Protein AF-M5FBR3-F1 (afdb_monomer)

Secondary structure (DSSP, 8-state):
----------------------SSSSS--------------S-----TT-HHHHHHHHHHHHHHHHHHHHHHH---TT--EEEEEETTSTT-B--HHHHHHSSSEEEEEESSS-EEEEE-SSEEEEEEEETTEEEEEEEEGGGEEEEEETTTTEEEE-----TT--S-------PPPPP----------------------------------TTS----

Structure (mmCIF, N/CA/C/O backbone):
data_AF-M5FBR3-F1
#
_entry.id   AF-M5FBR3-F1
#
loop_
_atom_site.group_PDB
_atom_site.id
_atom_site.type_symbol
_atom_site.label_atom_id
_atom_site.label_alt_id
_atom_site.label_comp_id
_atom_site.label_asym_id
_atom_site.label_entity_id
_atom_site.label_seq_id
_atom_site.pdbx_PDB_ins_code
_atom_site.Cartn_x
_atom_site.Cartn_y
_atom_site.Cartn_z
_atom_site.occupancy
_atom_site.B_iso_or_equiv
_atom_site.auth_seq_id
_atom_site.auth_comp_id
_atom_site.auth_asym_id
_atom_site.auth_atom_id
_atom_site.pdbx_PDB_model_num
ATOM 1 N N . MET A 1 1 ? 0.869 7.406 35.914 1.00 36.66 1 MET A N 1
ATOM 2 C CA . MET A 1 1 ? 0.010 8.383 35.213 1.00 36.66 1 MET A CA 1
ATOM 3 C C . MET A 1 1 ? 0.359 8.282 33.736 1.00 36.66 1 MET A C 1
ATOM 5 O O . MET A 1 1 ? 1.500 8.555 33.398 1.00 36.66 1 MET A O 1
ATOM 9 N N . ARG A 1 2 ? -0.531 7.714 32.910 1.00 37.62 2 ARG A N 1
ATOM 10 C CA . ARG A 1 2 ? -0.308 7.527 31.466 1.00 37.62 2 ARG A CA 1
ATOM 11 C C . ARG A 1 2 ? -0.718 8.815 30.754 1.00 37.62 2 ARG A C 1
ATOM 13 O O . ARG A 1 2 ? -1.849 9.252 30.942 1.00 37.62 2 ARG A O 1
ATOM 20 N N . GLN A 1 3 ? 0.196 9.406 29.992 1.00 37.44 3 GLN A N 1
ATOM 21 C CA . GLN A 1 3 ? -0.114 10.484 29.059 1.00 37.44 3 GLN A CA 1
ATOM 22 C C . GLN A 1 3 ? -0.544 9.817 27.750 1.00 37.44 3 GLN A C 1
ATOM 24 O O . GLN A 1 3 ? 0.249 9.138 27.100 1.00 37.44 3 GLN A O 1
ATOM 29 N N . SER A 1 4 ? -1.832 9.919 27.452 1.00 43.41 4 SER A N 1
ATOM 30 C CA . SER A 1 4 ? -2.454 9.423 26.232 1.00 43.41 4 SER A CA 1
ATOM 31 C C . SER A 1 4 ? -2.425 10.556 25.212 1.00 43.41 4 SER A C 1
ATOM 33 O O . SER A 1 4 ? -3.271 11.444 25.287 1.00 43.41 4 SER A O 1
ATOM 35 N N . ASP A 1 5 ? -1.465 10.544 24.290 1.00 42.34 5 ASP A N 1
ATOM 36 C CA . ASP A 1 5 ? -1.486 11.466 23.155 1.00 42.34 5 ASP A CA 1
ATOM 37 C C . ASP A 1 5 ? -2.197 10.801 21.973 1.00 42.34 5 ASP A C 1
ATOM 39 O O . ASP A 1 5 ? -1.793 9.760 21.455 1.00 42.34 5 ASP A O 1
ATOM 43 N N . GLN A 1 6 ? -3.325 11.414 21.615 1.00 43.22 6 GLN A N 1
ATOM 44 C CA . GLN A 1 6 ? -4.161 11.123 20.459 1.00 43.22 6 GLN A CA 1
ATOM 45 C C . GLN A 1 6 ? -3.354 11.245 19.164 1.00 43.22 6 GLN A C 1
ATOM 47 O O . GLN A 1 6 ? -2.748 12.287 18.924 1.00 43.22 6 GLN A O 1
ATOM 52 N N . ILE A 1 7 ? -3.449 10.261 18.266 1.00 37.88 7 ILE A N 1
ATOM 53 C CA . ILE A 1 7 ? -3.139 10.482 16.848 1.00 37.88 7 ILE A CA 1
ATOM 54 C C . ILE A 1 7 ? -4.270 9.888 16.008 1.00 37.88 7 ILE A C 1
ATOM 56 O O . ILE A 1 7 ? -4.406 8.681 15.835 1.00 37.88 7 ILE A O 1
ATOM 60 N N . SER A 1 8 ? -5.113 10.805 15.539 1.00 38.72 8 SER A N 1
ATOM 61 C CA . SER A 1 8 ? -6.222 10.601 14.615 1.00 38.72 8 SER A CA 1
ATOM 62 C C . SER A 1 8 ? -5.686 10.318 13.209 1.00 38.72 8 SER A C 1
ATOM 64 O O . SER A 1 8 ? -4.794 11.024 12.740 1.00 38.72 8 SER A O 1
ATOM 66 N N . GLY A 1 9 ? -6.232 9.311 12.524 1.00 37.56 9 GLY A N 1
ATOM 67 C CA . GLY A 1 9 ? -5.953 9.057 11.111 1.00 37.56 9 GLY A CA 1
ATOM 68 C C . GLY A 1 9 ? -6.449 10.223 10.253 1.00 37.56 9 GLY A C 1
ATOM 69 O O . GLY A 1 9 ? -7.650 10.475 10.170 1.00 37.56 9 GLY A O 1
ATOM 70 N N . ILE A 1 10 ? -5.519 10.952 9.640 1.00 43.25 10 ILE A N 1
ATOM 71 C CA . ILE A 1 10 ? -5.812 12.093 8.771 1.00 43.25 10 ILE A CA 1
ATOM 72 C C . ILE A 1 10 ? -5.981 11.587 7.333 1.00 43.25 10 ILE A C 1
ATOM 74 O O . ILE A 1 10 ? -5.066 11.002 6.759 1.00 43.25 10 ILE A O 1
ATOM 78 N N . VAL A 1 11 ? -7.143 11.857 6.734 1.00 42.81 11 VAL A N 1
ATOM 79 C CA . VAL A 1 11 ? -7.358 11.794 5.281 1.00 42.81 11 VAL A CA 1
ATOM 80 C C . VAL A 1 11 ? -6.816 13.099 4.693 1.00 42.81 11 VAL A C 1
ATOM 82 O O . VAL A 1 11 ? -7.403 14.158 4.908 1.00 42.81 11 VAL A O 1
ATOM 85 N N . VAL A 1 12 ? -5.673 13.053 4.003 1.00 40.50 12 VAL A N 1
ATOM 86 C CA . VAL A 1 12 ? -5.056 14.243 3.388 1.00 40.50 12 VAL A CA 1
A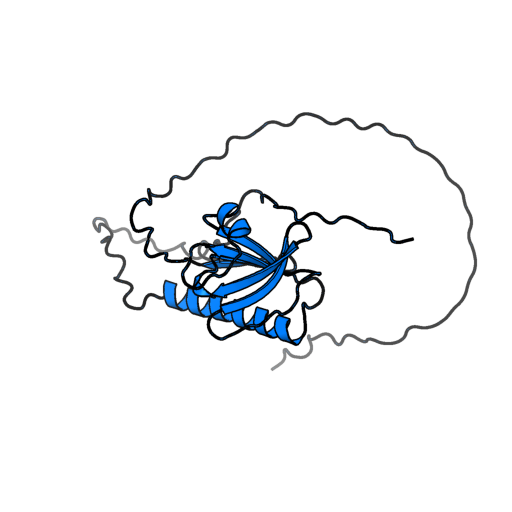TOM 87 C C . VAL A 1 12 ? -5.467 14.341 1.919 1.00 40.50 12 VAL A C 1
ATOM 89 O O . VAL A 1 12 ? -4.995 13.581 1.076 1.00 40.50 12 VAL A O 1
ATOM 92 N N . SER A 1 13 ? -6.325 15.316 1.610 1.00 38.72 13 SER A N 1
ATOM 93 C CA . SER A 1 13 ? -6.597 15.768 0.241 1.00 38.72 13 SER A CA 1
ATOM 94 C C . SER A 1 13 ? -5.353 16.473 -0.312 1.00 38.72 13 SER A C 1
ATOM 96 O O . SER A 1 13 ? -4.971 17.528 0.194 1.00 38.72 13 SER A O 1
ATOM 98 N N . HIS A 1 14 ? -4.706 15.894 -1.325 1.00 43.56 14 HIS A N 1
ATOM 99 C CA . HIS A 1 14 ? -3.499 16.457 -1.939 1.00 43.56 14 HIS A CA 1
ATOM 100 C C . HIS A 1 14 ? -3.817 17.538 -2.996 1.00 43.56 14 HIS A C 1
ATOM 102 O O . HIS A 1 14 ? -4.796 17.406 -3.734 1.00 43.56 14 HIS A O 1
ATOM 108 N N . PRO A 1 15 ? -2.993 18.602 -3.094 1.00 46.88 15 PRO A N 1
ATOM 109 C CA . PRO A 1 15 ? -3.095 19.644 -4.115 1.00 46.88 15 PRO A CA 1
ATOM 110 C C . PRO A 1 15 ? -2.444 19.262 -5.462 1.00 46.88 15 PRO A C 1
ATOM 112 O O . PRO A 1 15 ? -1.667 18.321 -5.574 1.00 46.88 15 PRO A O 1
ATOM 115 N N . HIS A 1 16 ? -2.808 20.046 -6.478 1.00 40.47 16 HIS A N 1
ATOM 116 C CA . HIS A 1 16 ? -2.601 19.902 -7.923 1.00 40.47 16 HIS A CA 1
ATOM 117 C C . HIS A 1 16 ? -1.259 19.345 -8.448 1.00 40.47 16 HIS A C 1
ATOM 119 O O . HIS A 1 16 ? -0.166 19.754 -8.060 1.00 40.47 16 HIS A O 1
ATOM 125 N N . ARG A 1 17 ? -1.425 18.487 -9.465 1.00 49.81 17 ARG A N 1
ATOM 126 C CA . ARG A 1 17 ? -0.444 17.749 -10.273 1.00 49.81 17 ARG A CA 1
ATOM 127 C C . ARG A 1 17 ? 0.494 18.644 -11.100 1.00 49.81 17 ARG A C 1
ATOM 129 O O . ARG A 1 17 ? 0.065 19.626 -11.701 1.00 49.81 17 ARG A O 1
ATOM 136 N N . ARG A 1 18 ? 1.740 18.188 -11.281 1.00 45.19 18 ARG A N 1
ATOM 137 C CA . ARG A 1 18 ? 2.513 18.387 -12.522 1.00 45.19 18 ARG A CA 1
ATOM 138 C C . ARG A 1 18 ? 2.919 17.009 -13.060 1.00 45.19 18 ARG A C 1
ATOM 140 O O . ARG A 1 18 ? 3.570 16.276 -12.321 1.00 45.19 18 ARG A O 1
ATOM 147 N N . PRO A 1 19 ? 2.554 16.631 -14.296 1.00 44.03 19 PRO A N 1
ATOM 148 C CA . PRO A 1 19 ? 2.960 15.346 -14.854 1.00 44.03 19 PRO A CA 1
ATOM 149 C C . PRO A 1 19 ? 4.454 15.343 -15.217 1.00 44.03 19 PRO A C 1
ATOM 151 O O . PRO A 1 19 ? 4.944 16.232 -15.915 1.00 44.03 19 PRO A O 1
ATOM 154 N N . LEU A 1 20 ? 5.170 14.314 -14.759 1.00 46.41 20 LEU A N 1
ATOM 155 C CA . LEU A 1 20 ? 6.570 14.019 -15.082 1.00 46.41 20 LEU A CA 1
ATOM 156 C C . LEU A 1 20 ? 6.694 13.251 -16.409 1.00 46.41 20 LEU A C 1
ATOM 158 O O . LEU A 1 20 ? 7.204 12.138 -16.451 1.00 46.41 20 LEU A O 1
ATOM 162 N N . TYR A 1 21 ? 6.267 13.857 -17.514 1.00 46.34 21 TYR A N 1
ATOM 163 C CA . TYR A 1 21 ? 6.584 13.349 -18.854 1.00 46.34 21 TYR A CA 1
ATOM 164 C C . TYR A 1 21 ? 7.045 14.495 -19.749 1.00 46.34 21 TYR A C 1
ATOM 166 O O . TYR A 1 21 ? 6.314 14.988 -20.601 1.00 46.34 21 TYR A O 1
ATOM 174 N N . GLN A 1 22 ? 8.286 14.942 -19.546 1.00 40.44 22 GLN A N 1
ATOM 175 C CA . GLN A 1 22 ? 8.922 15.930 -20.423 1.00 40.44 22 GLN A CA 1
ATOM 176 C C . GLN A 1 22 ? 10.365 15.552 -20.780 1.00 40.44 22 GLN A C 1
ATOM 178 O O . GLN A 1 22 ? 11.248 16.399 -20.834 1.00 40.44 22 GLN A O 1
ATOM 183 N N . VAL A 1 23 ? 10.607 14.263 -21.044 1.00 43.91 23 VAL A N 1
ATOM 184 C CA . VAL A 1 23 ? 11.915 13.782 -21.535 1.00 43.91 23 VAL A CA 1
ATOM 185 C C . VAL A 1 23 ? 11.910 13.517 -23.053 1.00 43.91 23 VAL A C 1
ATOM 187 O O . VAL A 1 23 ? 12.967 13.398 -23.656 1.00 43.91 23 VAL A O 1
ATOM 190 N N . TYR A 1 24 ? 10.751 13.543 -23.723 1.00 41.72 24 TYR A N 1
ATOM 191 C CA . TYR A 1 24 ? 10.653 13.285 -25.174 1.00 41.72 24 TYR A CA 1
ATOM 192 C C . TYR A 1 24 ? 10.502 14.533 -26.063 1.00 41.72 24 TYR A C 1
ATOM 194 O O . TYR A 1 24 ? 10.310 14.406 -27.269 1.00 41.72 24 TYR A O 1
ATOM 202 N N . ALA A 1 25 ? 10.603 15.747 -25.513 1.00 40.59 25 ALA A N 1
ATOM 203 C CA . ALA A 1 25 ? 10.300 16.975 -26.260 1.00 40.59 25 ALA A CA 1
ATOM 204 C C . ALA A 1 25 ? 11.506 17.652 -26.951 1.00 40.59 25 ALA A C 1
ATOM 206 O O . ALA A 1 25 ? 11.313 18.643 -27.646 1.00 40.59 25 ALA A O 1
ATOM 207 N N . ALA A 1 26 ? 12.738 17.153 -26.796 1.00 40.69 26 ALA A N 1
ATOM 208 C CA . ALA A 1 26 ? 13.943 17.888 -27.216 1.00 40.69 26 ALA A CA 1
ATOM 209 C C . ALA A 1 26 ? 14.679 17.334 -28.457 1.00 40.69 26 ALA A C 1
ATOM 211 O O . ALA A 1 26 ? 15.782 17.783 -28.747 1.00 40.69 26 ALA A O 1
ATOM 212 N N . LEU A 1 27 ? 14.104 16.378 -29.198 1.00 40.78 27 LEU A N 1
ATOM 213 C CA . LEU A 1 27 ? 14.782 15.721 -30.336 1.00 40.78 27 LEU A CA 1
ATOM 214 C C . LEU A 1 27 ? 14.036 15.816 -31.681 1.00 40.78 27 LEU A C 1
ATOM 216 O O . LEU A 1 27 ? 14.347 15.076 -32.609 1.00 40.78 27 LEU A O 1
ATOM 220 N N . LYS A 1 28 ? 13.070 16.733 -31.823 1.00 50.38 28 LYS A N 1
ATOM 221 C CA . LYS A 1 28 ? 12.340 16.959 -33.087 1.00 50.38 28 LYS A CA 1
ATOM 222 C C . LYS A 1 28 ? 12.516 18.378 -33.628 1.00 50.38 28 LYS A C 1
ATOM 224 O O . LYS A 1 28 ? 11.562 19.139 -33.684 1.00 50.38 28 LYS A O 1
ATOM 229 N N . LEU A 1 29 ? 13.729 18.703 -34.044 1.00 45.03 29 LEU A N 1
ATOM 230 C CA . LEU A 1 29 ? 14.052 19.738 -35.031 1.00 45.03 29 LEU A CA 1
ATOM 231 C C . LEU A 1 29 ? 15.310 19.161 -35.703 1.00 45.03 29 LEU A C 1
ATOM 233 O O . LEU A 1 29 ? 16.329 19.040 -35.040 1.00 45.03 29 LEU A O 1
ATOM 237 N N . ASP A 1 30 ? 15.249 18.451 -36.832 1.00 43.62 30 ASP A N 1
ATOM 238 C CA . ASP A 1 30 ? 15.085 19.011 -38.174 1.00 43.62 30 ASP A CA 1
ATOM 239 C C . ASP A 1 30 ? 14.690 17.894 -39.165 1.00 43.62 30 ASP A C 1
ATOM 241 O O . ASP A 1 30 ? 15.543 17.204 -39.721 1.00 43.62 30 ASP A O 1
ATOM 245 N N . TYR A 1 31 ? 13.397 17.677 -39.404 1.00 37.34 31 TYR A N 1
ATOM 246 C CA . TYR A 1 31 ? 12.954 16.826 -40.517 1.00 37.34 31 TYR A CA 1
ATOM 247 C C . TYR A 1 31 ? 11.837 17.546 -41.267 1.00 37.34 31 TYR A C 1
ATOM 249 O O . TYR A 1 31 ? 10.654 17.385 -40.977 1.00 37.34 31 TYR A O 1
ATOM 257 N N . SER A 1 32 ? 12.228 18.414 -42.203 1.00 52.91 32 SER A N 1
ATOM 258 C CA . SER A 1 32 ? 11.302 18.996 -43.169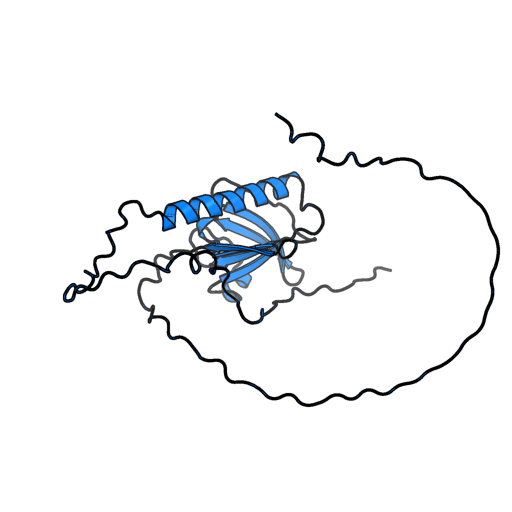 1.00 52.91 32 SER A CA 1
ATOM 259 C C . SER A 1 32 ? 11.047 17.974 -44.275 1.00 52.91 32 SER A C 1
ATOM 261 O O . SER A 1 32 ? 11.868 17.814 -45.179 1.00 52.91 32 SER A O 1
ATOM 263 N N . TYR A 1 33 ? 9.911 17.292 -44.207 1.00 43.56 33 TYR A N 1
ATOM 264 C CA . TYR A 1 33 ? 9.332 16.625 -45.365 1.00 43.56 33 TYR A CA 1
ATOM 265 C C . TYR A 1 33 ? 8.114 17.442 -45.784 1.00 43.56 33 TYR A C 1
ATOM 267 O O . TYR A 1 33 ? 7.074 17.419 -45.133 1.00 43.56 33 TYR A O 1
ATOM 275 N N . ALA A 1 34 ? 8.304 18.257 -46.817 1.00 48.84 34 ALA A N 1
ATOM 276 C CA . ALA A 1 34 ? 7.204 18.814 -47.574 1.00 48.84 34 ALA A CA 1
ATOM 277 C C . ALA A 1 34 ? 6.768 17.726 -48.557 1.00 48.84 34 ALA A C 1
ATOM 279 O O . ALA A 1 34 ? 7.437 17.527 -49.566 1.00 48.84 34 ALA A O 1
ATOM 280 N N . ASP A 1 35 ? 5.695 17.012 -48.236 1.00 45.94 35 ASP A N 1
ATOM 281 C CA . ASP A 1 35 ? 4.811 16.469 -49.259 1.00 45.94 35 ASP A CA 1
ATOM 282 C C . ASP A 1 35 ? 3.388 16.361 -48.709 1.00 45.94 35 ASP A C 1
ATOM 284 O O . ASP A 1 35 ? 3.157 16.021 -47.548 1.00 45.94 35 ASP A O 1
ATOM 288 N N . ASP A 1 36 ? 2.474 16.773 -49.567 1.00 57.81 36 ASP A N 1
ATOM 289 C CA . ASP A 1 36 ? 1.043 16.932 -49.392 1.00 57.81 36 ASP A CA 1
ATOM 290 C C . ASP A 1 36 ? 0.356 15.556 -49.517 1.00 57.81 36 ASP A C 1
ATOM 292 O O . ASP A 1 36 ? 0.839 14.666 -50.210 1.00 57.81 36 ASP A O 1
ATOM 296 N N . SER A 1 37 ? -0.802 15.386 -48.875 1.00 51.53 37 SER A N 1
ATOM 297 C CA . SER A 1 37 ? -1.692 14.218 -49.020 1.00 51.53 37 SER A CA 1
ATOM 298 C C . SER A 1 37 ? -1.202 12.868 -48.460 1.00 51.53 37 SER A C 1
ATOM 300 O O . SER A 1 37 ? -1.078 11.871 -49.169 1.00 51.53 37 SER A O 1
ATOM 302 N N . THR A 1 38 ? -1.049 12.764 -47.141 1.00 53.94 38 THR A N 1
ATOM 303 C CA . THR A 1 38 ? -1.282 11.485 -46.444 1.00 53.94 38 THR A CA 1
ATOM 304 C C . THR A 1 38 ? -2.017 11.774 -45.146 1.00 53.94 38 THR A C 1
ATOM 306 O O . THR A 1 38 ? -1.437 12.286 -44.189 1.00 53.94 38 THR A O 1
ATOM 309 N N . GLU A 1 39 ? -3.322 11.498 -45.116 1.00 60.34 39 GLU A N 1
ATOM 310 C CA . GLU A 1 39 ? -4.026 11.383 -43.841 1.00 60.34 39 GLU A CA 1
ATOM 311 C C . GLU A 1 39 ? -3.295 10.307 -43.023 1.00 60.34 39 GLU A C 1
ATOM 313 O O . GLU A 1 39 ? -3.058 9.216 -43.554 1.00 60.34 39 GLU A O 1
ATOM 318 N N . PRO A 1 40 ? -2.859 10.589 -41.782 1.00 55.59 40 PRO A N 1
ATOM 319 C CA . PRO A 1 40 ? -2.243 9.563 -40.962 1.00 55.59 40 PRO A CA 1
ATOM 320 C C . PRO A 1 40 ? -3.312 8.509 -40.692 1.00 55.59 40 PRO A C 1
ATOM 322 O O . PRO A 1 40 ? -4.280 8.786 -39.982 1.00 55.59 40 PRO A O 1
ATOM 325 N N . ASP A 1 41 ? -3.145 7.335 -41.300 1.00 51.62 41 ASP A N 1
ATOM 326 C CA . ASP A 1 41 ? -3.957 6.153 -41.042 1.00 51.62 41 ASP A CA 1
ATOM 327 C C . ASP A 1 41 ? -4.018 5.948 -39.522 1.00 51.62 41 ASP A C 1
ATOM 329 O O . ASP A 1 41 ? -3.013 5.667 -38.867 1.00 51.62 41 ASP A O 1
ATOM 333 N N . GLN A 1 42 ? -5.200 6.193 -38.953 1.00 51.66 42 GLN A N 1
ATOM 334 C CA . GLN A 1 42 ? -5.477 6.139 -37.516 1.00 51.66 42 GLN A CA 1
ATOM 335 C C . GLN A 1 42 ? -5.514 4.700 -36.984 1.00 51.66 42 GLN A C 1
ATOM 337 O O . GLN A 1 42 ? -5.922 4.476 -35.848 1.00 51.66 42 GLN A O 1
ATOM 342 N N . ASN A 1 43 ? -5.044 3.718 -37.753 1.00 54.53 43 ASN A N 1
ATOM 343 C CA . ASN A 1 43 ? -4.638 2.427 -37.220 1.00 54.53 43 ASN A CA 1
ATOM 344 C C . ASN A 1 43 ? -3.228 2.528 -36.629 1.00 54.53 43 ASN A C 1
ATOM 346 O O . ASN A 1 43 ? -2.243 2.020 -37.168 1.00 54.53 43 ASN A O 1
ATOM 350 N N . MET A 1 44 ? -3.155 3.181 -35.465 1.00 58.19 44 MET A N 1
ATOM 351 C CA . MET A 1 44 ? -2.139 2.882 -34.458 1.00 58.19 44 MET A CA 1
ATOM 352 C C . MET A 1 44 ? -2.055 1.360 -34.347 1.00 58.19 44 MET A C 1
ATOM 354 O O . MET A 1 44 ? -3.037 0.732 -33.963 1.00 58.19 44 MET A O 1
ATOM 358 N N . ALA A 1 45 ? -0.921 0.801 -34.777 1.00 56.62 45 ALA A N 1
ATOM 359 C CA . ALA A 1 45 ? -0.660 -0.629 -34.859 1.00 56.62 45 ALA A CA 1
ATOM 360 C C . ALA A 1 45 ? -1.326 -1.381 -33.703 1.00 56.62 45 ALA A C 1
ATOM 362 O O . ALA A 1 45 ? -1.065 -1.040 -32.548 1.00 56.62 45 ALA A O 1
ATOM 363 N N . ASP A 1 46 ? -2.167 -2.372 -34.020 1.00 59.47 46 ASP A N 1
ATOM 364 C CA . ASP A 1 46 ? -2.694 -3.319 -33.039 1.00 59.47 46 ASP A CA 1
ATOM 365 C C . ASP A 1 46 ? -1.526 -3.757 -32.149 1.00 59.47 46 ASP A C 1
ATOM 367 O O . ASP A 1 46 ? -0.606 -4.447 -32.602 1.00 59.47 46 ASP A O 1
ATOM 371 N N . ASP A 1 47 ? -1.502 -3.284 -30.899 1.00 61.41 47 ASP A N 1
ATOM 372 C CA . ASP A 1 47 ? -0.419 -3.586 -29.968 1.00 61.41 47 ASP A CA 1
ATOM 373 C C . ASP A 1 47 ? -0.601 -5.029 -29.489 1.00 61.41 47 ASP A C 1
ATOM 375 O O . ASP A 1 47 ? -1.108 -5.314 -28.401 1.00 61.41 47 ASP A O 1
ATOM 379 N N . HIS A 1 48 ? -0.236 -5.966 -30.365 1.00 73.56 48 HIS A N 1
ATOM 380 C CA . HIS A 1 48 ? -0.427 -7.401 -30.192 1.00 73.56 48 HIS A CA 1
ATOM 381 C C . HIS A 1 48 ? 0.316 -7.953 -28.965 1.00 73.56 48 HIS A C 1
ATOM 383 O O . HIS A 1 48 ? 0.001 -9.050 -28.510 1.00 73.56 48 HIS A O 1
ATOM 389 N N . ILE A 1 49 ? 1.298 -7.215 -28.430 1.00 84.50 49 ILE A N 1
ATOM 390 C CA . ILE A 1 49 ? 2.140 -7.639 -27.301 1.00 84.50 49 ILE A CA 1
ATOM 391 C C . ILE A 1 49 ? 1.670 -7.027 -25.966 1.00 84.50 49 ILE A C 1
ATOM 393 O O . ILE A 1 49 ? 2.107 -7.492 -24.915 1.00 84.50 49 ILE A O 1
ATOM 397 N N . ARG A 1 50 ? 0.732 -6.062 -25.966 1.00 87.75 50 ARG A N 1
ATOM 398 C CA . ARG A 1 50 ? 0.172 -5.437 -24.747 1.00 87.75 50 ARG A CA 1
ATOM 399 C C . ARG A 1 50 ? 1.251 -5.053 -23.732 1.00 87.75 50 ARG A C 1
ATOM 401 O O . ARG A 1 50 ? 1.247 -5.487 -22.574 1.00 87.75 50 ARG A O 1
ATOM 408 N N . TYR A 1 51 ? 2.209 -4.244 -24.187 1.00 88.81 51 TYR A N 1
ATOM 409 C CA . TYR A 1 51 ? 3.323 -3.791 -23.349 1.00 88.81 51 TYR A CA 1
ATOM 410 C C . TYR A 1 51 ? 2.853 -3.037 -22.101 1.00 88.81 51 TYR A C 1
ATOM 412 O O . TYR A 1 51 ? 3.523 -3.091 -21.070 1.00 88.81 51 TYR A O 1
ATOM 420 N N . ASP A 1 52 ? 1.695 -2.380 -22.181 1.00 85.31 52 ASP A N 1
ATOM 421 C CA . ASP A 1 52 ? 1.007 -1.740 -21.062 1.00 85.31 52 ASP A CA 1
ATOM 422 C C . ASP A 1 52 ? 0.777 -2.713 -19.896 1.00 85.31 52 ASP A C 1
ATOM 424 O O . ASP A 1 52 ? 1.178 -2.438 -18.762 1.00 85.31 52 ASP A O 1
ATOM 428 N N . ILE A 1 53 ? 0.216 -3.889 -20.185 1.00 87.88 53 ILE A N 1
ATOM 429 C CA . ILE A 1 53 ? -0.069 -4.920 -19.182 1.00 87.88 53 ILE A CA 1
ATOM 430 C C . ILE A 1 53 ? 1.239 -5.469 -18.604 1.00 87.88 53 ILE A C 1
ATOM 432 O O . ILE A 1 53 ? 1.387 -5.554 -17.384 1.00 87.88 53 ILE A O 1
ATOM 436 N N . LEU A 1 54 ? 2.215 -5.785 -19.461 1.00 90.38 54 LEU A N 1
ATOM 437 C CA . LEU A 1 54 ? 3.505 -6.337 -19.029 1.00 90.38 54 LEU A CA 1
ATOM 438 C C . LEU A 1 54 ? 4.273 -5.368 -18.118 1.00 90.38 54 LEU A C 1
ATOM 440 O O . LEU A 1 54 ? 4.846 -5.778 -17.104 1.00 90.38 54 LEU A O 1
ATOM 444 N N . ALA A 1 55 ? 4.273 -4.076 -18.450 1.00 91.12 55 ALA A N 1
ATOM 445 C CA . ALA A 1 55 ? 4.903 -3.047 -17.632 1.00 91.12 55 ALA A CA 1
ATOM 446 C C . ALA A 1 55 ? 4.195 -2.894 -16.277 1.00 91.12 55 ALA A C 1
ATOM 448 O O . ALA A 1 55 ? 4.862 -2.841 -15.241 1.00 91.12 55 ALA A O 1
ATOM 449 N N . GLN A 1 56 ? 2.857 -2.882 -16.260 1.00 89.81 56 GLN A N 1
ATOM 450 C CA . GLN A 1 56 ? 2.083 -2.825 -15.019 1.00 89.81 56 GLN A CA 1
ATOM 451 C C . GLN A 1 56 ? 2.357 -4.036 -14.118 1.00 89.81 56 GLN A C 1
ATOM 453 O O . GLN A 1 56 ? 2.582 -3.866 -12.91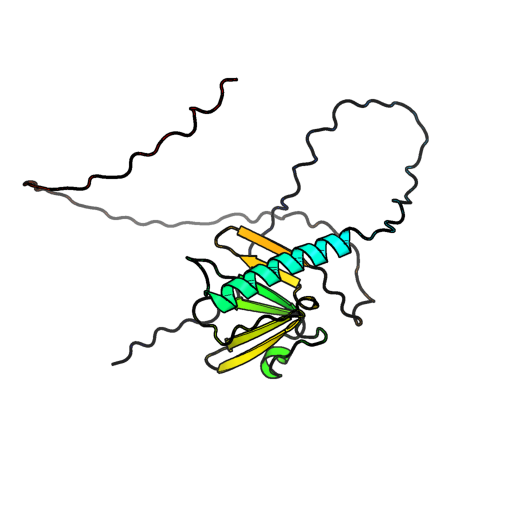8 1.00 89.81 56 GLN A O 1
ATOM 458 N N . GLU A 1 57 ? 2.404 -5.249 -14.670 1.00 91.19 57 GLU A N 1
ATOM 459 C CA . GLU A 1 57 ? 2.738 -6.460 -13.913 1.00 91.19 57 GLU A CA 1
ATOM 460 C C . GLU A 1 57 ? 4.155 -6.405 -13.329 1.00 91.19 57 GLU A C 1
ATOM 462 O O . GLU A 1 57 ? 4.355 -6.708 -12.146 1.00 91.19 57 GLU A O 1
ATOM 467 N N . ALA A 1 58 ? 5.134 -5.947 -14.114 1.00 94.12 58 ALA A N 1
ATOM 468 C CA . ALA A 1 58 ? 6.504 -5.768 -13.644 1.00 94.12 58 ALA A CA 1
ATOM 469 C C . ALA A 1 58 ? 6.583 -4.761 -12.480 1.00 94.12 58 ALA A C 1
ATOM 471 O O . ALA A 1 58 ? 7.239 -5.033 -11.468 1.00 94.12 58 ALA A O 1
ATOM 472 N N . LEU A 1 59 ? 5.868 -3.635 -12.576 1.00 94.25 59 LEU A N 1
ATOM 473 C CA . LEU A 1 59 ? 5.794 -2.620 -11.520 1.00 94.25 59 LEU A CA 1
ATOM 474 C C . LEU A 1 59 ? 5.062 -3.130 -10.267 1.00 94.25 59 LEU A C 1
ATOM 476 O O . LEU A 1 59 ? 5.523 -2.883 -9.149 1.00 94.25 59 LEU A O 1
ATOM 480 N N . ARG A 1 60 ? 3.990 -3.923 -10.410 1.00 95.25 60 ARG A N 1
ATOM 481 C CA . ARG A 1 60 ? 3.362 -4.618 -9.266 1.00 95.25 60 ARG A CA 1
ATOM 482 C C . ARG A 1 60 ? 4.362 -5.560 -8.584 1.00 95.25 60 ARG A C 1
ATOM 484 O O . ARG A 1 60 ? 4.366 -5.679 -7.357 1.00 95.25 60 ARG A O 1
ATOM 491 N N . GLY A 1 61 ? 5.254 -6.182 -9.356 1.00 96.38 61 GLY A N 1
ATOM 492 C CA . GLY A 1 61 ? 6.371 -6.978 -8.847 1.00 96.38 61 GLY A CA 1
ATOM 493 C C . GLY A 1 61 ? 7.365 -6.180 -7.995 1.00 96.38 61 GLY A C 1
ATOM 494 O O . GLY A 1 61 ? 7.874 -6.707 -7.003 1.00 96.38 61 GLY A O 1
ATOM 495 N N . VAL A 1 62 ? 7.612 -4.906 -8.321 1.00 96.00 62 VAL A N 1
ATOM 496 C CA . VAL A 1 62 ? 8.443 -4.006 -7.499 1.00 96.00 62 VAL A CA 1
ATOM 497 C C . VAL A 1 62 ? 7.790 -3.777 -6.139 1.00 96.00 62 VAL A C 1
ATOM 499 O O . VAL A 1 62 ? 8.419 -4.042 -5.114 1.00 96.00 62 VAL A O 1
ATOM 502 N N . MET A 1 63 ? 6.514 -3.378 -6.118 1.00 96.31 63 MET A N 1
ATOM 503 C CA . MET A 1 63 ? 5.757 -3.179 -4.875 1.00 96.31 63 MET A CA 1
ATOM 504 C C . MET A 1 63 ? 5.779 -4.434 -3.993 1.00 96.31 63 MET A C 1
ATOM 506 O O . MET A 1 63 ? 6.036 -4.348 -2.793 1.00 96.31 63 MET A O 1
ATOM 510 N N . ARG A 1 64 ? 5.564 -5.617 -4.582 1.00 97.69 64 ARG A N 1
ATOM 511 C CA . ARG A 1 64 ? 5.622 -6.887 -3.848 1.00 97.69 64 ARG A CA 1
ATOM 512 C C . ARG A 1 64 ? 6.963 -7.101 -3.159 1.00 97.69 64 ARG A C 1
ATOM 514 O O . ARG A 1 64 ? 6.984 -7.465 -1.988 1.00 97.69 64 ARG A O 1
ATOM 521 N N . LYS A 1 65 ? 8.071 -6.893 -3.877 1.00 97.62 65 LYS A N 1
ATOM 522 C CA . LYS A 1 65 ? 9.420 -7.051 -3.315 1.00 97.62 65 LYS A CA 1
ATOM 523 C C . LYS A 1 65 ? 9.656 -6.085 -2.157 1.00 97.62 65 LYS A C 1
ATOM 525 O O . LYS A 1 65 ? 10.196 -6.502 -1.139 1.00 97.62 65 LYS A O 1
ATOM 530 N N . VAL A 1 66 ? 9.204 -4.837 -2.290 1.00 97.19 66 VAL A N 1
ATOM 531 C CA . VAL A 1 66 ? 9.303 -3.827 -1.225 1.00 97.19 66 VAL A CA 1
ATOM 532 C C . VAL A 1 66 ? 8.531 -4.267 0.020 1.00 97.19 66 VAL A C 1
ATOM 534 O O . VAL A 1 66 ? 9.107 -4.316 1.103 1.00 97.19 66 VAL A O 1
ATOM 537 N N . LEU A 1 67 ? 7.259 -4.654 -0.118 1.00 97.88 67 LEU A N 1
ATOM 538 C CA . LEU A 1 67 ? 6.464 -5.100 1.032 1.00 97.88 67 LEU A CA 1
ATOM 539 C C . LEU A 1 67 ? 7.012 -6.387 1.657 1.00 97.88 67 LEU A C 1
ATOM 541 O O . LEU A 1 67 ? 6.972 -6.529 2.875 1.00 97.88 67 LEU A O 1
ATOM 545 N N . ALA A 1 68 ? 7.528 -7.320 0.851 1.00 97.88 68 ALA A N 1
ATOM 546 C CA . ALA A 1 68 ? 8.118 -8.560 1.350 1.00 97.88 68 ALA A CA 1
ATOM 547 C C . ALA A 1 68 ? 9.384 -8.305 2.181 1.00 97.88 68 ALA A C 1
ATOM 549 O O . ALA A 1 68 ? 9.605 -8.988 3.180 1.00 97.88 68 ALA A O 1
ATOM 550 N N . GLU A 1 69 ? 10.195 -7.317 1.799 1.00 97.25 69 GLU A N 1
ATOM 551 C CA . GLU A 1 69 ? 11.347 -6.896 2.595 1.00 97.25 69 GLU A CA 1
ATOM 552 C C . GLU A 1 69 ? 10.889 -6.278 3.920 1.00 97.25 69 GLU A C 1
ATOM 554 O O . GLU A 1 69 ? 11.314 -6.714 4.988 1.00 97.25 69 GLU A O 1
ATOM 559 N N . VAL A 1 70 ? 9.920 -5.360 3.867 1.00 97.06 7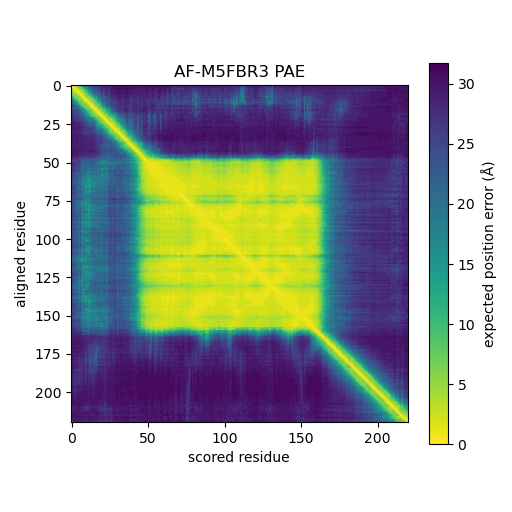0 VAL A N 1
ATOM 560 C CA . VAL A 1 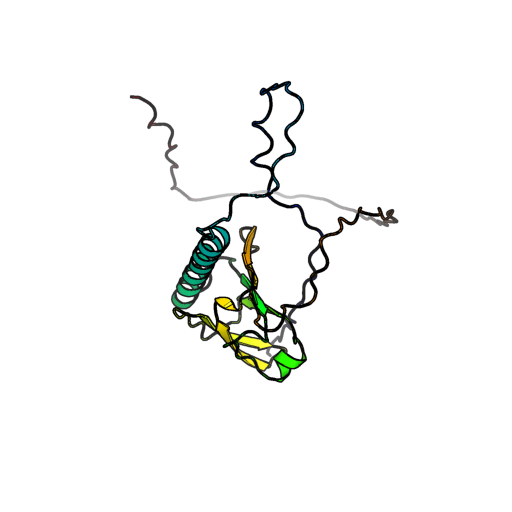70 ? 9.360 -4.706 5.061 1.00 97.06 70 VAL A CA 1
ATOM 561 C C . VAL A 1 70 ? 8.694 -5.698 6.014 1.00 97.06 70 VAL A C 1
ATOM 563 O O . VAL A 1 70 ? 8.825 -5.563 7.227 1.00 97.06 70 VAL A O 1
ATOM 566 N N . ALA A 1 71 ? 8.050 -6.746 5.502 1.00 96.88 71 ALA A N 1
ATOM 567 C CA . ALA A 1 71 ? 7.492 -7.821 6.321 1.00 96.88 71 ALA A CA 1
ATOM 568 C C . ALA A 1 71 ? 8.561 -8.576 7.134 1.00 96.88 71 ALA A C 1
ATOM 570 O O . ALA A 1 71 ? 8.260 -9.132 8.188 1.00 96.88 71 ALA A O 1
ATOM 571 N N . ARG A 1 72 ? 9.808 -8.616 6.647 1.00 95.94 72 ARG A N 1
ATOM 572 C CA . ARG A 1 72 ? 10.918 -9.336 7.284 1.00 95.94 72 ARG A CA 1
ATOM 573 C C . ARG A 1 72 ? 11.747 -8.454 8.205 1.00 95.94 72 ARG A C 1
ATOM 575 O O . ARG A 1 72 ? 12.149 -8.913 9.271 1.00 95.94 72 ARG A O 1
ATOM 582 N N . THR A 1 73 ? 12.059 -7.240 7.768 1.00 95.50 73 THR A N 1
ATOM 583 C CA . THR A 1 73 ? 13.038 -6.363 8.427 1.00 95.50 73 THR A CA 1
ATOM 584 C C . THR A 1 73 ? 12.413 -5.105 9.029 1.00 95.50 73 THR A C 1
ATOM 586 O O . THR A 1 73 ? 13.069 -4.416 9.810 1.00 95.50 73 THR A O 1
ATOM 589 N N . GLY A 1 74 ? 11.134 -4.843 8.752 1.00 94.31 74 GLY A N 1
ATOM 590 C CA . GLY A 1 74 ? 10.449 -3.610 9.123 1.00 94.31 74 GLY A CA 1
ATOM 591 C C . GLY A 1 74 ? 10.695 -2.478 8.123 1.00 94.31 74 GLY A C 1
ATOM 592 O O . GLY A 1 74 ? 11.355 -2.646 7.099 1.00 94.31 74 GLY A O 1
ATOM 593 N N . LEU A 1 75 ? 10.135 -1.300 8.409 1.00 94.56 75 LEU A N 1
ATOM 594 C CA . LEU A 1 75 ? 10.342 -0.117 7.572 1.00 94.56 75 LEU A CA 1
ATOM 595 C C . LEU A 1 75 ? 11.733 0.480 7.848 1.00 94.56 75 LEU A C 1
ATOM 597 O O . LEU A 1 75 ? 12.033 0.782 9.007 1.00 94.56 75 LEU A O 1
ATOM 601 N N . PRO A 1 76 ? 12.582 0.681 6.825 1.00 92.19 76 PRO A N 1
ATOM 602 C CA . PRO A 1 76 ? 13.871 1.331 7.012 1.00 92.19 76 PRO A CA 1
ATOM 603 C C . PRO A 1 76 ? 13.701 2.844 7.195 1.00 92.19 76 PRO A C 1
ATOM 605 O O . PRO A 1 76 ? 12.934 3.488 6.484 1.00 92.19 76 PRO A O 1
ATOM 608 N N . GLY A 1 77 ? 14.469 3.442 8.108 1.00 93.75 77 GLY A N 1
ATOM 609 C CA . GLY A 1 77 ? 14.525 4.897 8.279 1.00 93.75 77 GLY A CA 1
ATOM 610 C C . GLY A 1 77 ? 13.145 5.547 8.437 1.00 93.75 77 GLY A C 1
ATOM 611 O O . GLY A 1 77 ? 12.389 5.193 9.336 1.00 93.75 77 GLY A O 1
ATOM 612 N N . ASN A 1 78 ? 12.836 6.502 7.556 1.00 94.38 78 ASN A N 1
ATOM 613 C CA . ASN A 1 78 ? 11.572 7.251 7.561 1.00 94.38 78 ASN A CA 1
ATOM 614 C C . ASN A 1 78 ? 10.561 6.755 6.511 1.00 94.38 78 ASN A C 1
ATOM 616 O O . ASN A 1 78 ? 9.531 7.404 6.309 1.00 94.38 78 ASN A O 1
ATOM 620 N N . HIS A 1 79 ? 10.854 5.634 5.842 1.00 97.19 79 HIS A N 1
ATOM 621 C CA . HIS A 1 79 ? 9.992 5.083 4.802 1.00 97.19 79 HIS A CA 1
ATOM 622 C C . HIS A 1 79 ? 8.614 4.733 5.365 1.00 97.19 79 HIS A C 1
ATOM 624 O O . HIS A 1 79 ? 8.493 4.156 6.446 1.00 97.19 79 HIS A O 1
ATOM 630 N N . HIS A 1 80 ? 7.574 5.100 4.624 1.00 97.56 80 HIS A N 1
ATOM 631 C CA . HIS A 1 80 ? 6.188 4.753 4.910 1.00 97.56 80 HIS A CA 1
ATOM 632 C C . HIS A 1 80 ? 5.390 4.764 3.613 1.00 97.56 80 HIS A C 1
ATOM 634 O O . HIS A 1 80 ? 5.725 5.495 2.681 1.00 97.56 80 HIS A O 1
ATOM 640 N N . PHE A 1 81 ? 4.343 3.944 3.547 1.00 98.25 81 PHE A N 1
ATOM 641 C CA . PHE A 1 81 ? 3.628 3.706 2.294 1.00 98.25 81 PHE A CA 1
ATOM 642 C C . PHE A 1 81 ? 2.168 4.106 2.395 1.00 98.25 81 PHE A C 1
ATOM 644 O O . PHE A 1 81 ? 1.478 3.688 3.324 1.00 98.25 81 PHE A O 1
ATOM 651 N N . PHE A 1 82 ? 1.692 4.834 1.392 1.00 98.31 82 PHE A N 1
ATOM 652 C CA . PHE A 1 82 ? 0.280 5.006 1.089 1.00 98.31 82 PHE A CA 1
ATOM 653 C C . PHE A 1 82 ? -0.103 3.979 0.029 1.00 98.31 82 PHE A C 1
ATOM 655 O O . PHE A 1 82 ? 0.443 3.987 -1.073 1.00 98.31 82 PHE A O 1
ATOM 662 N N . ILE A 1 83 ? -1.029 3.085 0.364 1.00 98.38 83 ILE A N 1
ATOM 663 C CA . ILE A 1 83 ? -1.499 2.042 -0.550 1.00 98.38 83 ILE A CA 1
ATOM 664 C C . ILE A 1 83 ? -2.991 2.235 -0.764 1.00 98.38 83 ILE A C 1
ATOM 666 O O . ILE A 1 83 ? -3.781 2.078 0.166 1.00 98.38 83 ILE A O 1
ATOM 670 N N . THR A 1 84 ? -3.370 2.569 -1.993 1.00 98.56 84 THR A N 1
ATOM 671 C CA . THR A 1 84 ? -4.763 2.749 -2.407 1.00 98.56 84 THR A CA 1
ATOM 672 C C . THR A 1 84 ? -5.228 1.512 -3.157 1.00 98.56 84 THR A C 1
ATOM 674 O O . THR A 1 84 ? -4.563 1.079 -4.096 1.00 98.56 84 THR A O 1
ATOM 677 N N . PHE A 1 85 ? -6.370 0.947 -2.779 1.00 98.44 85 PHE A N 1
ATOM 678 C CA . PHE A 1 85 ? -6.944 -0.243 -3.410 1.00 98.44 85 PHE A CA 1
ATOM 679 C C . PHE A 1 85 ? -8.466 -0.135 -3.529 1.00 98.44 85 PHE A C 1
ATOM 681 O O . PHE A 1 85 ? -9.100 0.634 -2.804 1.00 98.44 85 PHE A O 1
ATOM 688 N N . LEU A 1 86 ? -9.048 -0.913 -4.441 1.00 98.00 86 LEU A N 1
ATOM 689 C CA . LEU A 1 86 ? -10.500 -1.011 -4.597 1.00 98.00 86 LEU A CA 1
ATOM 690 C C . LEU A 1 86 ? -11.076 -1.977 -3.559 1.00 98.00 86 LEU A C 1
ATOM 692 O O . LEU A 1 86 ? -10.701 -3.147 -3.525 1.00 98.00 86 LEU A O 1
ATOM 696 N N . THR A 1 87 ? -11.999 -1.519 -2.715 1.00 97.56 87 THR A N 1
ATOM 697 C CA . THR A 1 87 ? -12.541 -2.325 -1.601 1.00 97.56 87 THR A CA 1
ATOM 698 C C . THR A 1 87 ? -13.514 -3.411 -2.058 1.00 97.56 87 THR A C 1
ATOM 700 O O . THR A 1 87 ? -13.713 -4.400 -1.343 1.00 97.56 87 THR A O 1
ATOM 703 N N . GLY A 1 88 ? -14.097 -3.242 -3.248 1.00 95.81 88 GLY A N 1
ATOM 704 C CA . GLY A 1 88 ? -14.971 -4.211 -3.911 1.00 95.81 88 GLY A CA 1
ATOM 705 C C . GLY A 1 88 ? -14.257 -5.205 -4.835 1.00 95.81 88 GLY A C 1
ATOM 706 O O . GLY A 1 88 ? -14.916 -6.083 -5.388 1.00 95.81 88 GLY A O 1
ATOM 707 N N . ALA A 1 89 ? -12.936 -5.097 -5.025 1.00 96.56 89 ALA A N 1
ATOM 708 C CA . ALA A 1 89 ? -12.220 -5.981 -5.944 1.00 96.56 89 ALA A CA 1
ATOM 709 C C . ALA A 1 89 ? -12.188 -7.448 -5.453 1.00 96.56 89 ALA A C 1
ATOM 711 O O . ALA A 1 89 ? -12.125 -7.701 -4.242 1.00 96.56 89 ALA A O 1
ATOM 712 N N . PRO A 1 90 ? -12.183 -8.438 -6.372 1.00 96.88 90 PRO A N 1
ATOM 713 C CA . PRO A 1 90 ? -12.154 -9.851 -6.011 1.00 96.88 90 PRO A CA 1
ATOM 714 C C . PRO A 1 90 ? -10.986 -10.203 -5.088 1.00 96.88 90 PRO A C 1
ATOM 716 O O . PRO A 1 90 ? -9.838 -9.852 -5.349 1.00 96.88 90 PRO A O 1
ATOM 719 N N . GLY A 1 91 ? -11.287 -10.930 -4.010 1.00 96.75 91 GLY A N 1
ATOM 720 C CA . GLY A 1 91 ? -10.303 -11.381 -3.024 1.00 96.75 91 GLY A CA 1
ATOM 721 C C . GLY A 1 91 ? -9.978 -10.370 -1.920 1.00 96.75 91 GLY A C 1
ATOM 722 O O . GLY A 1 91 ? -9.340 -10.759 -0.945 1.00 96.75 91 GLY A O 1
ATOM 723 N N . VAL A 1 92 ? -10.440 -9.118 -2.013 1.00 98.31 92 VAL A N 1
ATOM 724 C CA . VAL A 1 92 ? -10.262 -8.134 -0.937 1.00 98.31 92 VAL A CA 1
ATOM 725 C C . VAL A 1 92 ? -11.123 -8.501 0.271 1.00 98.31 92 VAL A C 1
ATOM 727 O O . VAL A 1 92 ? -12.347 -8.636 0.175 1.00 98.31 92 VAL A O 1
ATOM 730 N N . ARG A 1 93 ? -10.492 -8.612 1.443 1.00 98.19 93 ARG A N 1
ATOM 731 C CA . ARG A 1 93 ? -11.182 -8.817 2.720 1.00 98.19 93 ARG A CA 1
ATOM 732 C C . ARG A 1 93 ? -10.945 -7.646 3.655 1.00 98.19 93 ARG A C 1
ATOM 734 O O . ARG A 1 93 ? -9.836 -7.415 4.122 1.00 98.19 93 ARG A O 1
ATOM 741 N N . VAL A 1 94 ? -12.034 -6.943 3.937 1.00 97.38 94 VAL A N 1
ATOM 742 C CA . VAL A 1 94 ? -12.143 -5.861 4.917 1.00 97.38 94 VAL A CA 1
ATOM 743 C C . VAL A 1 94 ? -13.460 -6.036 5.679 1.00 97.38 94 VAL A C 1
ATOM 745 O O . VAL A 1 94 ? -14.381 -6.697 5.177 1.00 97.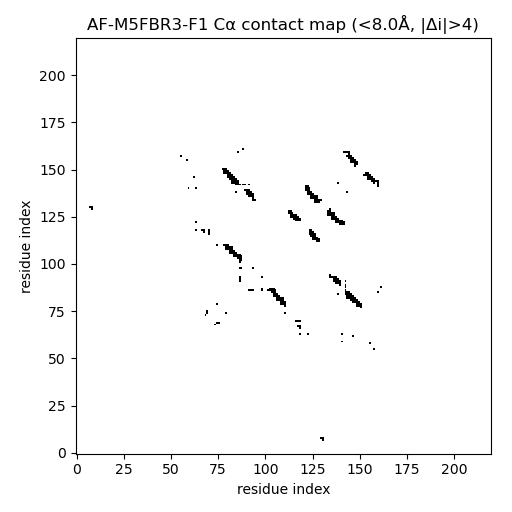38 94 VAL A O 1
ATOM 748 N N . SER A 1 95 ? -13.570 -5.469 6.882 1.00 97.06 95 SER A N 1
ATOM 749 C CA . SER A 1 95 ? -14.810 -5.538 7.664 1.00 97.06 95 SER A CA 1
ATOM 750 C C . SER A 1 95 ? -15.968 -4.825 6.958 1.00 97.06 95 SER A C 1
ATOM 752 O O . SER A 1 95 ? -15.760 -3.882 6.192 1.00 97.06 95 SER A O 1
ATOM 754 N N . SER A 1 96 ? -17.209 -5.248 7.228 1.00 95.88 96 SER A N 1
ATOM 755 C CA . SER A 1 96 ? -18.404 -4.612 6.646 1.00 95.88 96 SER A CA 1
ATOM 756 C C . SER A 1 96 ? -18.459 -3.119 6.962 1.00 95.88 96 SER A C 1
ATOM 758 O O . SER A 1 96 ? -18.728 -2.318 6.078 1.00 95.88 96 SER A O 1
ATOM 760 N N . ARG A 1 97 ? -18.069 -2.736 8.185 1.00 95.88 97 ARG A N 1
ATOM 761 C CA . ARG A 1 97 ? -17.964 -1.337 8.617 1.00 95.88 97 ARG A CA 1
ATOM 762 C C . ARG A 1 97 ? -17.019 -0.520 7.733 1.00 95.88 97 ARG A C 1
ATOM 764 O O . ARG A 1 97 ? -17.340 0.610 7.375 1.00 95.88 97 ARG A O 1
ATOM 771 N N . LEU A 1 98 ? -15.844 -1.064 7.404 1.00 96.31 98 LEU A N 1
ATOM 772 C CA . LEU A 1 98 ? -14.896 -0.385 6.519 1.00 96.31 98 LEU A CA 1
ATOM 773 C C . LEU A 1 98 ? -15.417 -0.331 5.083 1.00 96.31 98 LEU A C 1
ATOM 775 O O . LEU A 1 98 ? -15.303 0.714 4.452 1.00 96.31 98 LEU A O 1
ATOM 779 N N . ARG A 1 99 ? -16.034 -1.410 4.591 1.00 96.12 99 ARG A N 1
ATOM 780 C CA . ARG A 1 99 ? -16.612 -1.452 3.241 1.00 96.12 99 ARG A CA 1
ATOM 781 C C . ARG A 1 99 ? -17.760 -0.458 3.067 1.00 96.12 99 ARG A C 1
ATOM 783 O O . ARG A 1 99 ? -17.817 0.220 2.056 1.00 96.12 99 ARG A O 1
ATOM 790 N N . GLU A 1 100 ? -18.640 -0.326 4.054 1.00 96.56 100 GLU A N 1
ATOM 791 C CA . GLU A 1 100 ? -19.731 0.659 4.031 1.00 96.56 100 GLU A CA 1
ATOM 792 C C . GLU A 1 100 ? -19.203 2.097 4.060 1.00 96.56 100 GLU A C 1
ATOM 794 O O . GLU A 1 100 ? -19.742 2.977 3.392 1.00 96.56 100 GLU A O 1
ATOM 799 N N . ARG A 1 101 ? -18.128 2.344 4.817 1.00 96.38 101 ARG A N 1
ATOM 800 C CA . ARG A 1 101 ? -17.509 3.671 4.914 1.00 96.38 101 ARG A CA 1
ATOM 801 C C . ARG A 1 101 ? -16.697 4.046 3.672 1.00 96.38 101 ARG A C 1
ATOM 803 O O . ARG A 1 101 ? -16.615 5.226 3.340 1.00 96.38 101 ARG A O 1
ATOM 810 N N . TYR A 1 102 ? -16.092 3.058 3.022 1.00 96.94 102 TYR A N 1
ATOM 811 C CA . TYR A 1 102 ? -15.231 3.205 1.852 1.00 96.94 102 TYR A CA 1
ATOM 812 C C . TYR A 1 102 ? -15.691 2.228 0.753 1.00 96.94 102 TYR A C 1
ATOM 814 O O . TYR A 1 102 ? -15.051 1.193 0.550 1.00 96.94 102 TYR A O 1
ATOM 822 N N . PRO A 1 103 ? -16.818 2.510 0.071 1.00 95.81 103 PRO A N 1
ATOM 823 C CA . PRO A 1 103 ? -17.460 1.550 -0.835 1.00 95.81 103 PRO A CA 1
ATOM 824 C C . PRO A 1 103 ? -16.690 1.303 -2.137 1.00 95.81 103 PRO A C 1
ATOM 826 O O . PRO A 1 103 ? -16.694 0.182 -2.633 1.00 95.81 103 PRO A O 1
ATOM 829 N N . GLU A 1 104 ? -16.004 2.323 -2.653 1.00 95.00 104 GLU A N 1
ATOM 830 C CA . GLU A 1 104 ? -15.294 2.249 -3.937 1.00 95.00 104 GLU A CA 1
ATOM 831 C C . GLU A 1 104 ? -13.815 1.894 -3.747 1.00 95.00 104 GLU A C 1
ATOM 833 O O . GLU A 1 104 ? -13.292 0.908 -4.271 1.00 95.00 104 GLU A O 1
ATOM 838 N N . GLN A 1 105 ? -13.119 2.713 -2.958 1.00 97.19 105 GLN A N 1
ATOM 839 C CA . GLN A 1 105 ? -11.684 2.603 -2.745 1.00 97.19 105 GLN A CA 1
ATOM 840 C C . GLN A 1 105 ? -11.290 3.069 -1.350 1.00 97.19 105 GLN A C 1
ATOM 842 O O . GLN A 1 105 ? -11.960 3.897 -0.730 1.00 97.19 105 GLN A O 1
ATOM 847 N N . MET A 1 106 ? -10.158 2.561 -0.882 1.00 97.62 106 MET A N 1
ATOM 848 C CA . MET A 1 106 ? -9.599 2.873 0.424 1.00 97.62 106 MET A CA 1
ATOM 849 C C . MET A 1 106 ? -8.088 3.046 0.309 1.00 97.62 106 MET A C 1
ATOM 851 O O . MET A 1 106 ? -7.418 2.274 -0.375 1.00 97.62 106 MET A O 1
ATOM 855 N N . THR A 1 107 ? -7.552 4.048 1.006 1.00 98.12 107 THR A N 1
ATOM 856 C CA . THR A 1 107 ? -6.109 4.251 1.159 1.00 98.12 107 THR A CA 1
ATOM 857 C C . THR A 1 107 ? -5.708 3.913 2.585 1.00 98.12 107 THR A C 1
ATOM 859 O O . THR A 1 107 ? -6.265 4.460 3.537 1.00 98.12 107 THR A O 1
ATOM 862 N N . ILE A 1 108 ? -4.738 3.015 2.730 1.00 98.19 108 ILE A N 1
ATOM 863 C CA . ILE A 1 108 ? -4.128 2.670 4.013 1.00 98.19 108 ILE A CA 1
ATOM 864 C C . ILE A 1 108 ? -2.715 3.226 4.093 1.00 98.19 108 ILE A C 1
ATOM 866 O O . ILE A 1 108 ? -2.052 3.406 3.070 1.00 98.19 108 ILE A O 1
ATOM 870 N N . VAL A 1 109 ? -2.257 3.470 5.318 1.00 97.69 109 VAL A N 1
ATOM 871 C CA . VAL A 1 109 ? -0.891 3.912 5.589 1.00 97.69 109 VAL A CA 1
ATOM 872 C C . VAL A 1 109 ? -0.181 2.840 6.396 1.00 97.69 109 VAL A C 1
ATOM 874 O O . VAL A 1 109 ? -0.631 2.480 7.482 1.00 97.69 109 VAL A O 1
ATOM 877 N N . ILE A 1 110 ? 0.934 2.337 5.873 1.00 97.75 110 ILE A N 1
ATOM 878 C CA . ILE A 1 110 ? 1.837 1.464 6.623 1.00 97.75 110 ILE A CA 1
ATOM 879 C C . ILE A 1 110 ? 2.937 2.352 7.199 1.00 97.75 110 ILE A C 1
ATOM 881 O O . ILE A 1 110 ? 3.892 2.711 6.512 1.00 97.75 110 ILE A O 1
ATOM 885 N N . GLN A 1 111 ? 2.753 2.744 8.459 1.00 95.88 111 GLN A N 1
ATOM 886 C CA . GLN A 1 111 ? 3.687 3.557 9.236 1.00 95.88 111 GLN A CA 1
ATOM 887 C C . GLN A 1 111 ? 3.467 3.294 10.725 1.00 95.88 111 GLN A C 1
ATOM 889 O O . GLN A 1 111 ? 2.317 3.187 11.130 1.00 95.88 111 GLN A O 1
ATOM 894 N N . PHE A 1 112 ? 4.542 3.266 11.524 1.00 89.50 112 PHE A N 1
ATOM 895 C CA . PHE A 1 112 ? 4.591 3.182 13.000 1.00 89.50 112 PHE A CA 1
ATOM 896 C C . PHE A 1 112 ? 3.792 2.051 13.679 1.00 89.50 112 PHE A C 1
ATOM 898 O O . PHE A 1 112 ? 4.367 1.284 14.442 1.00 89.50 112 PHE A O 1
ATOM 905 N N . GLN A 1 113 ? 2.484 1.965 13.448 1.00 91.88 113 GLN A N 1
ATOM 906 C CA . GLN A 1 113 ? 1.537 1.047 14.066 1.00 91.88 113 GLN A CA 1
ATOM 907 C C . GLN A 1 113 ? 0.868 0.168 13.004 1.00 91.88 113 GLN A C 1
ATOM 909 O O . GLN A 1 113 ? -0.264 0.401 12.584 1.00 91.88 113 GLN A O 1
ATOM 914 N N . TYR A 1 114 ? 1.590 -0.869 12.600 1.00 97.56 114 TYR A N 1
ATOM 915 C CA . TYR A 1 114 ? 1.065 -1.998 11.842 1.00 97.56 114 TYR A CA 1
ATOM 916 C C . TYR A 1 114 ? 1.616 -3.286 12.453 1.00 97.56 114 TYR A C 1
ATOM 918 O O . TYR A 1 114 ? 2.648 -3.273 13.128 1.00 97.56 114 TYR A O 1
ATOM 926 N N . TRP A 1 115 ? 0.936 -4.400 12.229 1.00 97.75 115 TRP A N 1
ATOM 927 C CA . TRP A 1 115 ? 1.390 -5.709 12.692 1.00 97.75 115 TRP A CA 1
ATOM 928 C C . TRP A 1 115 ? 0.950 -6.799 11.722 1.00 97.75 115 TRP A C 1
ATOM 930 O O . TRP A 1 115 ? 0.167 -6.552 10.805 1.00 97.75 115 TRP A O 1
ATOM 940 N N . ASP A 1 116 ? 1.490 -8.002 11.916 1.00 97.19 116 ASP A N 1
ATOM 941 C CA . ASP A 1 116 ? 1.176 -9.190 11.118 1.00 97.19 116 ASP A CA 1
ATOM 942 C C . ASP A 1 116 ? 1.222 -8.952 9.600 1.00 97.19 116 ASP A C 1
ATOM 944 O O . ASP A 1 116 ? 0.435 -9.537 8.855 1.00 97.19 116 ASP A O 1
ATOM 948 N N . LEU A 1 117 ? 2.154 -8.105 9.135 1.00 98.38 117 LEU A N 1
ATOM 949 C CA . LEU A 1 117 ? 2.376 -7.906 7.707 1.00 98.38 117 LEU A CA 1
ATOM 950 C C . LEU A 1 117 ? 2.881 -9.219 7.104 1.00 98.38 117 LEU A C 1
ATOM 952 O O . LEU A 1 117 ? 4.001 -9.653 7.373 1.00 98.38 117 LEU A O 1
ATOM 956 N N . LYS A 1 118 ? 2.047 -9.849 6.281 1.00 98.31 118 LYS A N 1
ATOM 957 C CA . LYS A 1 118 ? 2.375 -11.078 5.555 1.00 98.31 118 LYS A CA 1
ATOM 958 C C . LYS A 1 118 ? 2.233 -10.815 4.076 1.00 98.31 118 LYS A C 1
ATOM 960 O O . LYS A 1 118 ? 1.218 -10.289 3.640 1.00 98.31 118 LYS A O 1
ATOM 965 N N . VAL A 1 119 ? 3.232 -11.207 3.301 1.00 98.44 119 VAL A N 1
ATOM 966 C CA . VAL A 1 119 ? 3.230 -11.020 1.850 1.00 98.44 119 VAL A CA 1
ATOM 967 C C . VAL A 1 119 ? 3.288 -12.382 1.182 1.00 98.44 119 VAL A C 1
ATOM 969 O O . VAL A 1 119 ? 4.098 -13.228 1.558 1.00 98.44 119 VAL A O 1
ATOM 972 N N . THR A 1 120 ? 2.408 -12.593 0.211 1.00 97.81 120 THR A N 1
ATOM 973 C CA . THR A 1 120 ? 2.317 -13.819 -0.584 1.00 97.81 120 THR A CA 1
ATOM 974 C C . THR A 1 120 ? 2.552 -13.508 -2.058 1.00 97.81 120 THR A C 1
ATOM 976 O O . THR A 1 120 ? 2.777 -12.362 -2.453 1.00 97.81 120 THR A O 1
ATOM 979 N N . ASP A 1 121 ? 2.456 -14.530 -2.907 1.00 95.75 121 ASP A N 1
ATOM 980 C CA . ASP A 1 121 ? 2.552 -14.343 -4.350 1.00 95.75 121 ASP A CA 1
ATOM 981 C C . ASP A 1 121 ? 1.305 -13.719 -4.995 1.00 95.75 121 ASP A C 1
ATOM 983 O O . ASP A 1 121 ? 1.287 -13.453 -6.197 1.00 95.75 121 ASP A O 1
ATOM 987 N N . THR A 1 122 ? 0.240 -13.479 -4.241 1.00 96.06 122 THR A N 1
ATOM 988 C CA . THR A 1 122 ? -1.017 -1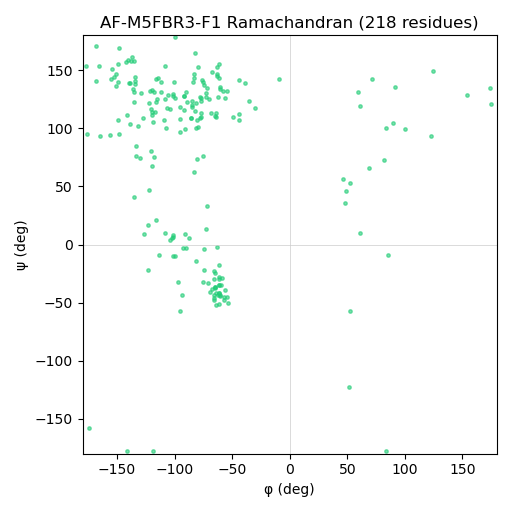2.954 -4.795 1.00 96.06 122 THR A CA 1
ATOM 989 C C . THR A 1 122 ? -1.453 -11.660 -4.130 1.00 96.06 122 THR A C 1
ATOM 991 O O . THR A 1 122 ? -2.160 -10.872 -4.755 1.00 96.06 122 THR A O 1
ATOM 994 N N . GLY A 1 123 ? -0.984 -11.381 -2.916 1.00 98.19 123 GLY A N 1
ATOM 995 C CA . GLY A 1 123 ? -1.339 -10.178 -2.177 1.00 98.19 123 GLY A CA 1
ATOM 996 C C . GLY A 1 123 ? -0.569 -10.043 -0.876 1.00 98.19 123 GLY A C 1
ATOM 997 O O . GLY A 1 123 ? 0.502 -10.624 -0.692 1.00 98.19 123 GLY A O 1
ATOM 998 N N . PHE A 1 124 ? -1.140 -9.273 0.036 1.00 98.75 124 PHE A N 1
ATOM 999 C CA . PHE A 1 124 ? -0.620 -9.116 1.381 1.00 98.75 124 PHE A CA 1
ATOM 1000 C C . PHE A 1 124 ? -1.751 -9.030 2.404 1.00 98.75 124 PHE A C 1
ATOM 1002 O O . PHE A 1 124 ? -2.886 -8.670 2.089 1.00 98.75 124 PHE A O 1
ATOM 1009 N N . GLU A 1 125 ? -1.419 -9.366 3.641 1.00 98.69 125 GLU A N 1
ATOM 1010 C CA . GLU A 1 125 ? -2.267 -9.188 4.809 1.00 98.69 125 GLU A CA 1
ATOM 1011 C C . GLU A 1 125 ? -1.598 -8.194 5.747 1.00 98.69 125 GLU A C 1
ATOM 1013 O O . GLU A 1 125 ? -0.375 -8.209 5.882 1.00 98.69 125 GLU A O 1
ATOM 1018 N N . VAL A 1 126 ? -2.380 -7.341 6.402 1.00 98.62 126 VAL A N 1
ATOM 1019 C CA . VAL A 1 126 ? -1.854 -6.396 7.391 1.00 98.62 126 VAL A CA 1
ATOM 1020 C C . VAL A 1 126 ? -2.888 -6.109 8.472 1.00 98.62 126 VAL A C 1
ATOM 1022 O O . VAL A 1 126 ? -4.082 -5.981 8.194 1.00 98.62 126 VAL A O 1
ATOM 1025 N N . GLY A 1 127 ? -2.424 -6.019 9.715 1.00 98.31 127 GLY A N 1
ATOM 1026 C CA . GLY A 1 127 ? -3.190 -5.506 10.841 1.00 98.31 127 GLY A CA 1
ATOM 1027 C C . GLY A 1 127 ? -2.969 -4.006 11.019 1.00 98.31 127 GLY A C 1
ATOM 1028 O O . GLY A 1 127 ? -1.824 -3.555 11.082 1.00 98.31 127 GLY A O 1
ATOM 1029 N N . LEU A 1 128 ? -4.060 -3.245 11.092 1.00 97.75 128 LEU A N 1
ATOM 1030 C CA . LEU A 1 128 ? -4.072 -1.795 11.304 1.00 97.75 128 LEU A CA 1
ATOM 1031 C C . LEU A 1 128 ? -5.163 -1.416 12.307 1.00 97.75 128 LEU A C 1
ATOM 1033 O O . LEU A 1 128 ? -6.109 -2.168 12.520 1.00 97.75 128 LEU A O 1
ATOM 1037 N N . SER A 1 129 ? -5.068 -0.229 12.901 1.00 95.62 129 SER A N 1
ATOM 1038 C CA . SER A 1 129 ? -6.113 0.307 13.781 1.00 95.62 129 SER A CA 1
ATOM 1039 C C . SER A 1 129 ? -6.902 1.410 13.084 1.00 95.62 129 SER A C 1
ATOM 1041 O O . SER A 1 129 ? -6.328 2.384 12.603 1.00 95.62 129 SER A O 1
ATOM 1043 N N . PHE A 1 130 ? -8.231 1.301 13.096 1.00 94.31 130 PHE A N 1
ATOM 1044 C CA . PHE A 1 130 ? -9.143 2.326 12.586 1.00 94.31 130 PHE A CA 1
ATOM 1045 C C . PHE A 1 130 ? -10.049 2.811 13.711 1.00 94.31 130 PHE A C 1
ATOM 1047 O O . PHE A 1 130 ? -10.904 2.064 14.190 1.00 94.31 130 PHE A O 1
ATOM 1054 N N . SER A 1 131 ? -9.862 4.067 14.131 1.00 91.44 131 SER A N 1
ATOM 1055 C CA . SER A 1 131 ? -10.567 4.646 15.287 1.00 91.44 131 SER A CA 1
ATOM 1056 C C . SER A 1 131 ? -10.436 3.760 16.536 1.00 91.44 131 SER A C 1
ATOM 1058 O O . SER A 1 131 ? -11.439 3.344 17.108 1.00 91.44 131 SER A O 1
ATOM 1060 N N . ASP A 1 132 ? -9.193 3.414 16.892 1.00 92.06 132 ASP A N 1
ATOM 1061 C CA . ASP A 1 132 ? -8.820 2.544 18.023 1.00 92.06 132 ASP A CA 1
ATOM 1062 C C . ASP A 1 132 ? -9.355 1.103 17.966 1.00 92.06 132 ASP A C 1
ATOM 1064 O O . ASP A 1 132 ? -9.214 0.341 18.922 1.00 92.06 132 ASP A O 1
ATOM 1068 N N . VAL A 1 133 ? -9.934 0.694 16.834 1.00 95.12 133 VAL A N 1
ATOM 1069 C CA . VAL A 1 133 ? -10.385 -0.679 16.605 1.00 95.12 133 VAL A CA 1
ATOM 1070 C C . VAL A 1 133 ? -9.398 -1.393 15.678 1.00 95.12 133 VAL A C 1
ATOM 1072 O O . VAL A 1 133 ? -9.270 -0.981 14.521 1.00 95.12 133 VAL A O 1
ATOM 1075 N N . PRO A 1 134 ? -8.722 -2.456 16.150 1.00 96.50 134 PRO A N 1
ATOM 1076 C CA . PRO A 1 134 ? -7.881 -3.309 15.319 1.00 96.50 134 PRO A CA 1
ATOM 1077 C C . PRO A 1 134 ? -8.688 -3.978 14.199 1.00 96.50 134 PRO A C 1
ATOM 1079 O O . PRO A 1 134 ? -9.751 -4.545 14.443 1.00 96.50 134 PRO A O 1
ATOM 1082 N N . GLU A 1 135 ? -8.163 -3.946 12.982 1.00 97.38 135 GLU A N 1
ATOM 1083 C CA . GLU A 1 135 ? -8.740 -4.539 11.779 1.00 97.38 135 GLU A CA 1
ATOM 1084 C C . GLU A 1 135 ? -7.646 -5.292 11.023 1.00 97.38 135 GLU A C 1
ATOM 1086 O O . GLU A 1 135 ? -6.522 -4.808 10.873 1.00 97.38 135 GLU A O 1
ATOM 1091 N N . LYS A 1 136 ? -7.987 -6.479 10.522 1.00 98.06 136 LYS A N 1
ATOM 1092 C CA . LYS A 1 136 ? -7.127 -7.251 9.625 1.00 98.06 136 LYS A CA 1
ATOM 1093 C C . LYS A 1 136 ? -7.625 -7.065 8.198 1.00 98.06 136 LYS A C 1
ATOM 1095 O O . LYS A 1 136 ? -8.803 -7.297 7.929 1.00 98.06 136 LYS A O 1
ATOM 1100 N N . LEU A 1 137 ? -6.729 -6.685 7.297 1.00 98.50 137 LEU A N 1
ATOM 1101 C CA . LEU A 1 137 ? -7.019 -6.519 5.876 1.00 98.50 137 LEU A CA 1
ATOM 1102 C C . LEU A 1 137 ? -6.292 -7.600 5.077 1.00 98.50 137 LEU A C 1
ATOM 1104 O O . LEU A 1 137 ? -5.135 -7.895 5.368 1.00 98.50 137 LEU A O 1
ATOM 1108 N N . GLU A 1 138 ? -6.952 -8.161 4.064 1.00 98.62 138 GLU A N 1
ATOM 1109 C CA . GLU A 1 138 ? -6.334 -9.039 3.059 1.00 98.62 138 GLU A CA 1
ATOM 1110 C C . GLU A 1 138 ? -6.542 -8.390 1.687 1.00 98.62 138 GLU A C 1
ATOM 1112 O O . GLU A 1 138 ? -7.679 -8.174 1.264 1.00 98.62 138 GLU A O 1
ATOM 1117 N N . ILE A 1 139 ? -5.451 -8.007 1.024 1.00 98.62 139 ILE A N 1
ATOM 1118 C CA . ILE A 1 139 ? -5.477 -7.169 -0.178 1.00 98.62 139 ILE A CA 1
ATOM 1119 C C . ILE A 1 139 ? -4.673 -7.867 -1.283 1.00 98.62 139 ILE A C 1
ATOM 1121 O O . ILE A 1 139 ? -3.441 -7.935 -1.211 1.00 98.62 139 ILE A O 1
ATOM 1125 N N . PRO A 1 140 ? -5.339 -8.389 -2.328 1.00 98.38 140 PRO A N 1
ATOM 1126 C CA . PRO A 1 140 ? -4.673 -8.881 -3.525 1.00 98.38 140 PRO A CA 1
ATOM 1127 C C . PRO A 1 140 ? -3.897 -7.769 -4.221 1.00 98.38 140 PRO A C 1
ATOM 1129 O O . PRO A 1 140 ? -4.363 -6.634 -4.324 1.00 98.38 140 PRO A O 1
ATOM 1132 N N . PHE A 1 141 ? -2.737 -8.099 -4.786 1.00 97.75 141 PHE A N 1
ATOM 1133 C CA . PHE A 1 141 ? -1.952 -7.121 -5.530 1.00 97.75 141 PHE A CA 1
ATOM 1134 C C . PHE A 1 141 ? -2.692 -6.584 -6.741 1.00 97.75 141 PHE A C 1
ATOM 1136 O O . PHE A 1 141 ? -2.455 -5.437 -7.077 1.00 97.75 141 PHE A O 1
ATOM 1143 N N . SER A 1 142 ? -3.582 -7.361 -7.362 1.00 96.31 142 SER A N 1
ATOM 1144 C CA . SER A 1 142 ? -4.435 -6.919 -8.470 1.00 96.31 142 SER A CA 1
ATOM 1145 C C . SER A 1 142 ? -5.444 -5.841 -8.068 1.00 96.31 142 SER A C 1
ATOM 1147 O O . SER A 1 142 ? -5.839 -5.057 -8.920 1.00 96.31 142 SER A O 1
ATOM 1149 N N . ALA A 1 143 ? -5.827 -5.760 -6.789 1.00 97.69 143 ALA A N 1
ATOM 1150 C CA . ALA A 1 143 ? -6.778 -4.771 -6.280 1.00 97.69 143 ALA A CA 1
ATOM 1151 C C . ALA A 1 143 ? -6.142 -3.400 -5.995 1.00 97.69 143 ALA A C 1
ATOM 1153 O O . ALA A 1 143 ? -6.857 -2.418 -5.790 1.00 97.69 143 ALA A O 1
ATOM 1154 N N . VAL A 1 144 ? -4.807 -3.324 -5.954 1.00 97.75 144 VAL A N 1
ATOM 1155 C CA . VAL A 1 144 ? -4.080 -2.080 -5.682 1.00 97.75 144 VAL A CA 1
ATOM 1156 C C . VAL A 1 144 ? -4.163 -1.158 -6.894 1.00 97.75 144 VAL A C 1
ATOM 1158 O O . VAL A 1 144 ? -3.798 -1.552 -8.001 1.00 97.75 144 VAL A O 1
ATOM 1161 N N . ARG A 1 145 ? -4.609 0.073 -6.659 1.00 96.88 145 ARG A N 1
ATOM 1162 C CA . ARG A 1 145 ? -4.673 1.170 -7.628 1.00 96.88 145 ARG A CA 1
ATOM 1163 C C . ARG A 1 145 ? -3.466 2.100 -7.526 1.00 96.88 145 ARG A C 1
ATOM 1165 O O . ARG A 1 145 ? -3.044 2.648 -8.534 1.00 96.88 145 ARG A O 1
ATOM 1172 N N . GLY A 1 146 ? -2.904 2.277 -6.331 1.00 97.00 146 GLY A N 1
ATOM 1173 C CA . GLY A 1 146 ? -1.775 3.184 -6.128 1.00 97.00 146 GLY A CA 1
ATOM 1174 C C . GLY A 1 146 ? -0.862 2.771 -4.982 1.00 97.00 146 GLY A C 1
ATOM 1175 O O . GLY A 1 146 ? -1.325 2.221 -3.981 1.00 97.00 146 GLY A O 1
ATOM 1176 N N . PHE A 1 147 ? 0.426 3.059 -5.134 1.00 98.31 147 PHE A N 1
ATOM 1177 C CA . PHE A 1 147 ? 1.469 2.885 -4.127 1.00 98.31 147 PHE A CA 1
ATOM 1178 C C . PHE A 1 147 ? 2.349 4.135 -4.105 1.00 98.31 147 PHE A C 1
ATOM 1180 O O . PHE A 1 147 ? 2.928 4.485 -5.129 1.00 98.31 147 PHE A O 1
ATOM 1187 N N . TYR A 1 148 ? 2.469 4.791 -2.953 1.00 98.25 148 TYR A N 1
ATOM 1188 C CA . TYR A 1 148 ? 3.245 6.022 -2.813 1.00 98.25 148 TYR A CA 1
ATOM 1189 C C . TYR A 1 148 ? 4.113 6.015 -1.552 1.00 98.25 148 TYR A C 1
ATOM 1191 O O . TYR A 1 148 ? 3.635 5.692 -0.464 1.00 98.25 148 TYR A O 1
ATOM 1199 N N . ASP A 1 149 ? 5.379 6.402 -1.701 1.00 98.00 149 ASP A N 1
ATOM 1200 C CA . ASP A 1 149 ? 6.338 6.639 -0.621 1.00 98.00 149 ASP A CA 1
ATOM 1201 C C . ASP A 1 149 ? 6.802 8.109 -0.638 1.00 98.00 149 ASP A C 1
ATOM 1203 O O . ASP A 1 149 ? 7.621 8.495 -1.487 1.00 98.00 149 ASP A O 1
ATOM 1207 N N . PRO A 1 150 ? 6.326 8.942 0.308 1.00 96.81 150 PRO A N 1
ATOM 1208 C CA . PRO A 1 150 ? 6.687 10.358 0.373 1.00 96.81 150 PRO A CA 1
ATOM 1209 C C . PRO A 1 150 ? 8.164 10.613 0.686 1.00 96.81 150 PRO A C 1
ATOM 1211 O O . PRO A 1 150 ? 8.684 11.679 0.366 1.00 96.81 150 PRO A O 1
ATOM 1214 N N . SER A 1 151 ? 8.861 9.655 1.303 1.00 95.75 151 SER A N 1
ATOM 1215 C CA . SER A 1 151 ? 10.241 9.832 1.790 1.00 95.75 151 SER A CA 1
ATOM 1216 C C . SER A 1 151 ? 11.228 10.049 0.649 1.00 95.75 151 SER A C 1
ATOM 1218 O O . SER A 1 151 ? 12.247 10.718 0.810 1.00 95.75 151 SER A O 1
ATOM 1220 N N . VAL A 1 152 ? 10.911 9.470 -0.506 1.00 96.19 152 VAL A N 1
ATOM 1221 C CA . VAL A 1 152 ? 11.701 9.547 -1.740 1.00 96.19 152 VAL A CA 1
ATOM 1222 C C . VAL A 1 152 ? 10.864 10.019 -2.932 1.00 96.19 152 VAL A C 1
ATOM 1224 O O . VAL A 1 152 ? 11.337 9.988 -4.064 1.00 96.19 152 VAL A O 1
ATOM 1227 N N . ASN A 1 153 ? 9.629 10.467 -2.679 1.00 95.31 153 ASN A N 1
ATOM 1228 C CA . ASN A 1 153 ? 8.651 10.876 -3.685 1.00 95.31 153 ASN A CA 1
ATOM 1229 C C . ASN A 1 153 ? 8.485 9.839 -4.814 1.00 95.31 153 ASN A C 1
ATOM 1231 O O . ASN A 1 153 ? 8.512 10.173 -6.000 1.00 95.31 153 ASN A O 1
ATOM 1235 N N . PHE A 1 154 ? 8.361 8.570 -4.424 1.00 95.81 154 PHE A N 1
ATOM 1236 C CA . PHE A 1 154 ? 8.203 7.445 -5.340 1.00 95.81 154 PHE A CA 1
ATOM 1237 C C . PHE A 1 154 ? 6.734 7.040 -5.420 1.00 95.81 154 PHE A C 1
ATOM 1239 O O . PHE A 1 154 ? 6.127 6.761 -4.391 1.00 95.81 154 PHE A O 1
ATOM 1246 N N . GLU A 1 155 ? 6.175 6.981 -6.628 1.00 96.00 155 GLU A N 1
ATOM 1247 C CA . GLU A 1 155 ? 4.759 6.696 -6.869 1.00 96.00 155 GLU A CA 1
ATOM 1248 C C . GLU A 1 155 ? 4.585 5.675 -7.995 1.00 96.00 155 GLU A C 1
ATOM 1250 O O . GLU A 1 155 ? 5.286 5.728 -9.007 1.00 96.00 155 GLU A O 1
ATOM 1255 N N . LEU A 1 156 ? 3.632 4.764 -7.820 1.00 94.94 156 LEU A N 1
ATOM 1256 C CA . LEU A 1 156 ? 3.149 3.833 -8.830 1.00 94.94 156 LEU A CA 1
ATOM 1257 C C . LEU A 1 156 ? 1.623 3.917 -8.877 1.00 94.94 156 LEU A C 1
ATOM 1259 O O . LEU A 1 156 ? 0.968 3.789 -7.842 1.00 94.94 156 LEU A O 1
ATOM 1263 N N . GLU A 1 157 ? 1.065 4.063 -10.074 1.00 94.75 157 GLU A N 1
ATOM 1264 C CA . GLU A 1 157 ? -0.370 3.950 -10.335 1.00 94.75 157 GLU A CA 1
ATOM 1265 C C . GLU A 1 157 ? -0.628 2.731 -11.228 1.00 94.75 157 GLU A C 1
ATOM 1267 O O . GLU A 1 157 ? 0.173 2.402 -12.108 1.00 94.75 157 GLU A O 1
ATOM 1272 N N . PHE A 1 158 ? -1.740 2.042 -10.986 1.00 93.62 158 PHE A N 1
ATOM 1273 C CA . PHE A 1 158 ? -2.125 0.847 -11.722 1.00 93.62 158 PHE A CA 1
ATOM 1274 C C . PHE A 1 158 ? -3.592 0.896 -12.125 1.00 93.62 158 PHE A C 1
ATOM 1276 O O . PHE A 1 158 ? -4.452 1.278 -11.325 1.00 93.62 158 PHE A O 1
ATOM 1283 N N . ASP A 1 159 ? -3.887 0.365 -13.309 1.00 89.12 159 ASP A N 1
ATOM 1284 C CA . ASP A 1 159 ? -5.262 0.102 -13.708 1.00 89.12 159 ASP A CA 1
ATOM 1285 C C . ASP A 1 159 ? -5.762 -1.176 -13.034 1.00 89.12 159 ASP A C 1
ATOM 1287 O O . ASP A 1 159 ? -5.138 -2.244 -13.090 1.00 89.12 159 ASP A O 1
ATOM 1291 N N . VAL A 1 160 ? -6.902 -1.060 -12.357 1.00 83.25 160 VAL A N 1
ATOM 1292 C CA . VAL A 1 160 ? -7.596 -2.187 -11.734 1.00 83.25 160 VAL A CA 1
ATOM 1293 C C . VAL A 1 160 ? -8.859 -2.435 -12.541 1.00 83.25 160 VAL A C 1
ATOM 1295 O O . VAL A 1 160 ? -9.800 -1.650 -12.483 1.00 83.25 160 VAL A O 1
ATOM 1298 N N . LYS A 1 161 ? -8.874 -3.522 -13.313 1.00 75.69 161 LYS A N 1
ATOM 1299 C CA . LYS A 1 161 ? -10.054 -3.929 -14.080 1.00 75.69 161 LYS A CA 1
ATOM 1300 C C . LYS A 1 161 ? -11.044 -4.606 -13.136 1.00 75.69 161 LYS A C 1
ATOM 1302 O O . LYS A 1 161 ? -10.796 -5.717 -12.673 1.00 75.69 161 LYS A O 1
ATOM 1307 N N . THR A 1 162 ? -12.150 -3.937 -12.838 1.00 59.69 162 THR A N 1
ATOM 1308 C CA . THR A 1 162 ? -13.318 -4.547 -12.197 1.00 59.69 162 THR A CA 1
ATOM 1309 C C . THR A 1 162 ? -14.272 -5.020 -13.285 1.00 59.69 162 THR A C 1
ATOM 1311 O O . THR A 1 162 ? -14.648 -4.246 -14.160 1.00 59.69 162 THR A O 1
ATOM 1314 N N . GLU A 1 163 ? -14.688 -6.288 -13.240 1.00 51.66 163 GLU A N 1
ATOM 1315 C CA . GLU A 1 163 ? -15.603 -6.881 -14.236 1.00 51.66 163 GLU A CA 1
ATOM 1316 C C . GLU A 1 163 ? -17.003 -6.225 -14.265 1.00 51.66 163 GLU A C 1
ATOM 1318 O O . GLU A 1 163 ? -17.833 -6.568 -15.100 1.00 51.66 163 GLU A O 1
ATOM 1323 N N . THR A 1 164 ? -17.259 -5.246 -13.393 1.00 44.22 164 THR A N 1
ATOM 1324 C CA . THR A 1 164 ? -18.538 -4.534 -13.249 1.00 44.22 164 THR A CA 1
ATOM 1325 C C . THR A 1 164 ? -18.543 -3.116 -13.848 1.00 44.22 164 THR A C 1
ATOM 1327 O O . THR A 1 164 ? -19.540 -2.418 -13.712 1.00 44.22 164 THR A O 1
ATOM 1330 N N . SER A 1 165 ? -17.468 -2.659 -14.503 1.00 44.75 165 SER A N 1
ATOM 1331 C CA . SER A 1 165 ? -17.348 -1.263 -14.980 1.00 44.75 165 SER A CA 1
ATOM 1332 C C . SER A 1 165 ? -17.109 -1.159 -16.490 1.00 44.75 165 SER A C 1
ATOM 1334 O O . SER A 1 165 ? -16.214 -0.449 -16.936 1.00 44.75 165 SER A O 1
ATOM 1336 N N . ALA A 1 166 ? -17.892 -1.895 -17.283 1.00 41.00 166 ALA A N 1
ATOM 1337 C CA . ALA A 1 166 ? -17.863 -1.823 -18.748 1.00 41.00 166 ALA A CA 1
ATOM 1338 C C . ALA A 1 166 ? -18.850 -0.799 -19.353 1.00 41.00 166 ALA A C 1
ATOM 1340 O O . ALA A 1 166 ? -19.004 -0.767 -20.569 1.00 41.00 166 ALA A O 1
ATOM 1341 N N . GLU A 1 167 ? -19.492 0.050 -18.548 1.00 42.16 167 GLU A N 1
ATOM 1342 C CA . GLU A 1 167 ? -20.344 1.148 -19.023 1.00 42.16 167 GLU A CA 1
ATOM 1343 C C . GLU A 1 167 ? -20.026 2.426 -18.226 1.00 42.16 167 GLU A C 1
ATOM 1345 O O . GLU A 1 167 ? -19.959 2.388 -17.000 1.00 42.16 167 GLU A O 1
ATOM 1350 N N . ASP A 1 168 ? -19.818 3.526 -18.959 1.00 39.31 168 ASP A N 1
ATOM 1351 C CA . ASP A 1 168 ? -19.454 4.896 -18.545 1.00 39.31 168 ASP A CA 1
ATOM 1352 C C . ASP A 1 168 ? -17.972 5.220 -18.248 1.00 39.31 168 ASP A C 1
ATOM 1354 O O . ASP A 1 168 ? -17.580 5.559 -17.133 1.00 39.31 168 ASP A O 1
ATOM 1358 N N . GLU A 1 169 ? -17.164 5.300 -19.313 1.00 42.34 169 GLU A N 1
ATOM 1359 C CA . GLU A 1 169 ? -16.196 6.402 -19.436 1.00 42.34 169 GLU A CA 1
ATOM 1360 C C . GLU A 1 169 ? -16.674 7.395 -20.511 1.00 42.34 169 GLU A C 1
ATOM 1362 O O . GLU A 1 169 ? -16.718 7.034 -21.691 1.00 42.34 169 GLU A O 1
ATOM 1367 N N . PRO A 1 170 ? -16.966 8.666 -20.178 1.00 42.66 170 PRO A N 1
ATOM 1368 C CA . PRO A 1 170 ? -16.852 9.742 -21.140 1.00 42.66 170 PRO A CA 1
ATOM 1369 C C . PRO A 1 170 ? -15.444 10.342 -21.081 1.00 42.66 170 PRO A C 1
ATOM 1371 O O . PRO A 1 170 ? -14.909 10.688 -20.027 1.00 42.66 170 PRO A O 1
ATOM 1374 N N . ALA A 1 171 ? -14.880 10.468 -22.276 1.00 40.56 171 ALA A N 1
ATOM 1375 C CA . ALA A 1 171 ? -13.574 11.007 -22.594 1.00 40.56 171 ALA A CA 1
ATOM 1376 C C . ALA A 1 171 ? -13.205 12.311 -21.860 1.00 40.56 171 ALA A C 1
ATOM 1378 O O . ALA A 1 171 ? -13.991 13.249 -21.716 1.00 40.56 171 ALA A O 1
ATOM 1379 N N . THR A 1 172 ? -11.928 12.358 -21.493 1.00 41.50 172 THR A N 1
ATOM 1380 C CA . THR A 1 172 ? -11.108 13.482 -21.041 1.00 41.50 172 THR A CA 1
ATOM 1381 C C . THR A 1 172 ? -11.515 14.838 -21.639 1.00 41.50 172 THR A C 1
ATOM 1383 O O . THR A 1 172 ? -11.362 15.063 -22.838 1.00 41.50 172 THR A O 1
ATOM 1386 N N . GLN A 1 173 ? -11.931 15.788 -20.793 1.00 37.34 173 GLN A N 1
ATOM 1387 C CA . GLN A 1 173 ? -11.938 17.220 -21.122 1.00 37.34 173 GLN A CA 1
ATOM 1388 C C . GLN A 1 173 ? -10.896 17.960 -20.263 1.00 37.34 173 GLN A C 1
ATOM 1390 O O . GLN A 1 173 ? -10.862 17.761 -19.046 1.00 37.34 173 GLN A O 1
ATOM 1395 N N . PRO A 1 174 ? -10.033 18.804 -20.857 1.00 43.56 174 PRO A N 1
ATOM 1396 C CA . PRO A 1 174 ? -9.020 19.553 -20.125 1.00 43.56 174 PRO A CA 1
ATOM 1397 C C . PRO A 1 174 ? -9.635 20.820 -19.511 1.00 43.56 174 PRO A C 1
ATOM 1399 O O . PRO A 1 174 ? -10.064 21.722 -20.223 1.00 43.56 174 PRO A O 1
ATOM 1402 N N . SER A 1 175 ? -9.676 20.904 -18.180 1.00 38.28 175 SER A N 1
ATOM 1403 C CA . SER A 1 175 ? -10.134 22.099 -17.463 1.00 38.28 175 SER A CA 1
ATOM 1404 C C . SER A 1 175 ? -9.002 23.120 -17.292 1.00 38.28 175 SER A C 1
ATOM 1406 O O . SER A 1 175 ? -7.990 22.832 -16.647 1.00 38.28 175 SER A O 1
ATOM 1408 N N . GLU A 1 176 ? -9.195 24.319 -17.841 1.00 42.59 176 GLU A N 1
ATOM 1409 C CA . GLU A 1 176 ? -8.368 25.511 -17.621 1.00 42.59 176 GLU A CA 1
ATOM 1410 C C . GLU A 1 176 ? -8.411 25.984 -16.148 1.00 42.59 176 GLU A C 1
ATOM 1412 O O . GLU A 1 176 ? -9.461 25.897 -15.504 1.00 42.59 176 GLU A O 1
ATOM 1417 N N . PRO A 1 177 ? -7.312 26.524 -15.585 1.00 40.81 177 PRO A N 1
ATOM 1418 C CA . PRO A 1 177 ? -7.306 27.021 -14.212 1.00 40.81 177 PRO A CA 1
ATOM 1419 C C . PRO A 1 177 ? -7.813 28.472 -14.104 1.00 40.81 177 PRO A C 1
ATOM 1421 O O . PRO A 1 177 ? -7.186 29.410 -14.597 1.00 40.81 177 PRO A O 1
ATOM 1424 N N . LEU A 1 178 ? -8.910 28.666 -13.365 1.00 38.34 178 LEU A N 1
ATOM 1425 C CA . LEU A 1 178 ? -9.371 29.972 -12.879 1.00 38.34 178 LEU A CA 1
ATOM 1426 C C . LEU A 1 178 ? -8.525 30.423 -11.673 1.00 38.34 178 LEU A C 1
ATOM 1428 O O . LEU A 1 178 ? -8.425 29.729 -10.662 1.00 38.34 178 LEU A O 1
ATOM 1432 N N . ALA A 1 179 ? -7.918 31.605 -11.790 1.00 36.88 179 ALA A N 1
ATOM 1433 C CA . ALA A 1 179 ? -7.106 32.252 -10.764 1.00 36.88 179 ALA A CA 1
ATOM 1434 C C . ALA A 1 179 ? -7.964 32.836 -9.626 1.00 36.88 179 ALA A C 1
ATOM 1436 O O . ALA A 1 179 ? -8.965 33.505 -9.878 1.00 36.88 179 ALA A O 1
ATOM 1437 N N . ILE A 1 180 ? -7.527 32.652 -8.375 1.00 36.38 180 ILE A N 1
ATOM 1438 C CA . ILE A 1 180 ? -8.144 33.258 -7.187 1.00 36.38 180 ILE A CA 1
ATOM 1439 C C . ILE A 1 180 ? -7.143 34.229 -6.551 1.00 36.38 180 ILE A C 1
ATOM 1441 O O . ILE A 1 180 ? -5.999 33.877 -6.267 1.00 36.38 180 ILE A O 1
ATOM 1445 N N . VAL A 1 181 ? -7.595 35.470 -6.381 1.00 35.94 181 VAL A N 1
ATOM 1446 C CA . VAL A 1 181 ? -6.854 36.634 -5.883 1.00 35.94 181 VAL A CA 1
ATOM 1447 C C . VAL A 1 181 ? -6.679 36.567 -4.361 1.00 35.94 181 VAL A C 1
ATOM 1449 O O . VAL A 1 181 ? -7.580 36.160 -3.633 1.00 35.94 181 VAL A O 1
ATOM 1452 N N . ALA A 1 182 ? -5.500 36.985 -3.900 1.00 37.12 182 ALA A N 1
ATOM 1453 C CA . ALA A 1 182 ? -5.065 37.002 -2.509 1.00 37.12 182 ALA A CA 1
ATOM 1454 C C . ALA A 1 182 ? -5.520 38.250 -1.724 1.00 37.12 182 ALA A C 1
ATOM 1456 O O . ALA A 1 182 ? -5.379 39.374 -2.195 1.00 37.12 182 ALA A O 1
ATOM 1457 N N . GLU A 1 183 ? -5.918 38.043 -0.468 1.00 36.19 183 GLU A N 1
ATOM 1458 C CA . GLU A 1 183 ? -5.992 39.010 0.641 1.00 36.19 183 GLU A CA 1
ATOM 1459 C C . GLU A 1 183 ? -5.827 38.189 1.945 1.00 36.19 183 GLU A C 1
ATOM 1461 O O . GLU A 1 183 ? -6.305 37.065 2.007 1.00 36.19 183 GLU A O 1
ATOM 1466 N N . LYS A 1 184 ? -5.189 38.584 3.053 1.00 34.03 184 LYS A N 1
ATOM 1467 C CA . LYS A 1 184 ? -4.390 39.744 3.464 1.00 34.03 184 LYS A CA 1
ATOM 1468 C C . LYS A 1 184 ? -3.739 39.369 4.812 1.00 34.03 184 LYS A C 1
ATOM 1470 O O . LYS A 1 184 ? -4.366 38.743 5.661 1.00 34.03 184 LYS A O 1
ATOM 1475 N N . LYS A 1 185 ? -2.483 39.769 5.002 1.00 36.12 185 LYS A N 1
ATOM 1476 C CA . LYS A 1 185 ? -1.682 39.680 6.240 1.00 36.12 185 LYS A CA 1
ATOM 1477 C C . LYS A 1 185 ? -2.319 40.501 7.382 1.00 36.12 185 LYS A C 1
ATOM 1479 O O . LYS A 1 185 ? -2.947 41.521 7.095 1.00 36.12 185 LYS A O 1
ATOM 1484 N N . PRO A 1 186 ? -2.051 40.171 8.660 1.00 36.75 186 PRO A N 1
ATOM 1485 C CA . PRO A 1 186 ? -1.277 41.144 9.438 1.00 36.75 186 PRO A CA 1
ATOM 1486 C C . PRO A 1 186 ? -0.205 40.530 10.358 1.00 36.75 186 PRO A C 1
ATOM 1488 O O . PRO A 1 186 ? -0.400 39.540 11.052 1.00 36.75 186 PRO A O 1
ATOM 1491 N N . GLU A 1 187 ? 0.943 41.205 10.364 1.00 40.66 187 GLU A N 1
ATOM 1492 C CA . GLU A 1 187 ? 2.031 41.143 11.345 1.00 40.66 187 GLU A CA 1
ATOM 1493 C C . GLU A 1 187 ? 1.707 42.059 12.533 1.00 40.66 187 GLU A C 1
ATOM 1495 O O . GLU A 1 187 ? 1.237 43.173 12.305 1.00 40.66 187 GLU A O 1
ATOM 1500 N N . THR A 1 188 ? 2.122 41.720 13.763 1.00 30.73 188 THR A N 1
ATOM 1501 C CA . THR A 1 188 ? 2.631 42.738 14.712 1.00 30.73 188 THR A CA 1
ATOM 1502 C C . THR A 1 188 ? 3.695 42.196 15.691 1.00 30.73 188 THR A C 1
ATOM 1504 O O . THR A 1 188 ? 3.415 41.463 16.628 1.00 30.73 188 THR A O 1
ATOM 1507 N N . LYS A 1 189 ? 4.930 42.629 15.411 1.00 35.31 189 LYS A N 1
ATOM 1508 C CA . LYS A 1 189 ? 6.142 42.965 16.201 1.00 35.31 189 LYS A CA 1
ATOM 1509 C C . LYS A 1 189 ? 6.113 43.047 17.750 1.00 35.31 189 LYS A C 1
ATOM 1511 O O . LYS A 1 189 ? 5.290 43.773 18.298 1.00 35.31 189 LYS A O 1
ATOM 1516 N N . LYS A 1 190 ? 7.217 42.590 18.387 1.00 32.19 190 LYS A N 1
ATOM 1517 C CA . LYS A 1 190 ? 8.244 43.357 19.186 1.00 32.19 190 LYS A CA 1
ATOM 1518 C C . LYS A 1 190 ? 9.253 42.361 19.830 1.00 32.19 190 LYS A C 1
ATOM 1520 O O . LYS A 1 190 ? 8.790 41.401 20.423 1.00 32.19 190 LYS A O 1
ATOM 1525 N N . LYS A 1 191 ? 10.590 42.378 19.611 1.00 30.52 191 LYS A N 1
ATOM 1526 C CA . LYS A 1 191 ? 11.695 43.323 19.995 1.00 30.52 191 LYS A CA 1
ATOM 1527 C C . LYS A 1 191 ? 11.797 43.471 21.537 1.00 30.52 191 LYS A C 1
ATOM 1529 O O . LYS A 1 191 ? 10.759 43.745 22.118 1.00 30.52 191 LYS A O 1
ATOM 1534 N N . VAL A 1 192 ? 12.906 43.382 22.296 1.00 31.73 192 VAL A N 1
ATOM 1535 C CA . VAL A 1 192 ? 14.395 43.530 22.191 1.00 31.73 192 VAL A CA 1
ATOM 1536 C C . VAL A 1 192 ? 14.984 42.893 23.492 1.00 31.73 192 VAL A C 1
ATOM 1538 O O . VAL A 1 192 ? 14.230 42.824 24.456 1.00 31.73 192 VAL A O 1
ATOM 1541 N N . ALA A 1 193 ? 16.208 42.358 23.635 1.00 32.34 193 ALA A N 1
ATOM 1542 C CA . ALA A 1 193 ? 17.534 42.989 23.891 1.00 32.34 193 ALA A CA 1
ATOM 1543 C C . ALA A 1 193 ? 18.392 41.895 24.604 1.00 32.34 193 ALA A C 1
ATOM 1545 O O . ALA A 1 193 ? 17.832 41.157 25.406 1.00 32.34 193 ALA A O 1
ATOM 1546 N N . GLU A 1 194 ? 19.617 41.537 24.200 1.00 32.41 194 GLU A N 1
ATOM 1547 C CA . GLU A 1 194 ? 20.946 42.172 24.393 1.00 32.41 194 GLU A CA 1
ATOM 1548 C C . GLU A 1 194 ? 21.725 41.692 25.650 1.00 32.41 194 GLU A C 1
ATOM 1550 O O . GLU A 1 194 ? 21.175 41.628 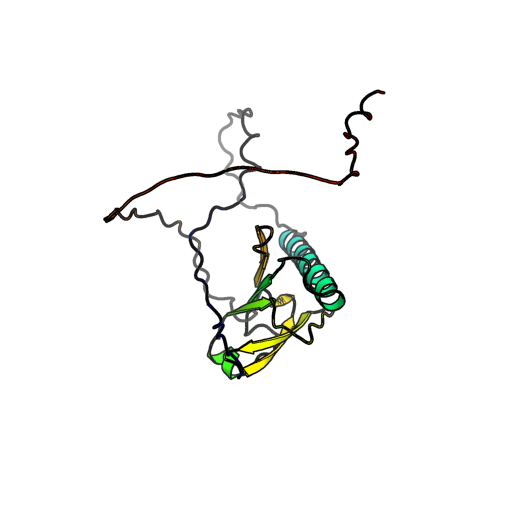26.743 1.00 32.41 194 GLU A O 1
ATOM 1555 N N . ALA A 1 195 ? 23.029 41.437 25.430 1.00 30.72 195 ALA A N 1
ATOM 1556 C CA . ALA A 1 195 ? 24.186 41.450 26.350 1.00 30.72 195 ALA A CA 1
ATOM 1557 C C . ALA A 1 195 ? 24.765 40.136 26.956 1.00 30.72 195 ALA A C 1
ATOM 1559 O O . ALA A 1 195 ? 24.325 39.629 27.980 1.00 30.72 195 ALA A O 1
ATOM 1560 N N . GLU A 1 196 ? 25.864 39.697 26.315 1.00 32.56 196 GLU A N 1
ATOM 1561 C CA . GLU A 1 196 ? 27.208 39.371 26.859 1.00 32.56 196 GLU A CA 1
ATOM 1562 C C . GLU A 1 196 ? 27.448 38.269 27.924 1.00 32.56 196 GLU A C 1
ATOM 1564 O O . GLU A 1 196 ? 27.119 38.427 29.096 1.00 32.56 196 GLU A O 1
ATOM 1569 N N . LYS A 1 197 ? 28.255 37.246 27.559 1.00 31.89 197 LYS A N 1
ATOM 1570 C CA . LYS A 1 197 ? 29.637 36.994 28.071 1.00 31.89 197 LYS A CA 1
ATOM 1571 C C . LYS A 1 197 ? 30.238 35.657 27.569 1.00 31.89 197 LYS A C 1
ATOM 1573 O O . LYS A 1 197 ? 29.605 34.611 27.627 1.00 31.89 197 LYS A O 1
ATOM 1578 N N . LYS A 1 198 ? 31.504 35.703 27.131 1.00 34.66 198 LYS A N 1
ATOM 1579 C CA . LYS A 1 198 ? 32.491 34.589 26.989 1.00 34.66 198 LYS A CA 1
ATOM 1580 C C . LYS A 1 198 ? 33.437 34.649 28.232 1.00 34.66 198 LYS A C 1
ATOM 1582 O O . LYS A 1 198 ? 33.311 35.645 28.949 1.00 34.66 198 LYS A O 1
ATOM 1587 N N . PRO A 1 199 ? 34.456 33.778 28.475 1.00 47.69 199 PRO A N 1
ATOM 1588 C CA . PRO A 1 199 ? 34.905 32.556 27.775 1.00 47.69 199 PRO A CA 1
ATOM 1589 C C . PRO A 1 199 ? 35.396 31.371 28.663 1.00 47.69 199 PRO A C 1
ATOM 1591 O O . PRO A 1 199 ? 35.436 31.495 29.880 1.00 47.69 199 PRO A O 1
ATOM 1594 N N . ALA A 1 200 ? 35.845 30.286 27.992 1.00 31.47 200 ALA A N 1
ATOM 1595 C CA . ALA A 1 200 ? 36.847 29.241 28.358 1.00 31.47 200 ALA A CA 1
ATOM 1596 C C . ALA A 1 200 ? 36.276 27.807 28.267 1.00 31.47 200 ALA A C 1
ATOM 1598 O O . ALA A 1 200 ? 35.109 27.623 28.571 1.00 31.47 200 ALA A O 1
ATOM 1599 N N . ALA A 1 201 ? 36.989 26.716 27.967 1.00 30.97 201 ALA A N 1
ATOM 1600 C CA . ALA A 1 201 ? 38.177 26.339 27.182 1.00 30.97 201 ALA A CA 1
ATOM 1601 C C . ALA A 1 201 ? 38.289 24.789 27.312 1.00 30.97 201 ALA A C 1
ATOM 1603 O O . ALA A 1 201 ? 37.886 24.281 28.355 1.00 30.97 201 ALA A O 1
ATOM 1604 N N . ALA A 1 202 ? 38.906 24.104 26.327 1.00 30.42 202 ALA A N 1
ATOM 1605 C CA . ALA A 1 202 ? 39.440 22.715 26.364 1.00 30.42 202 ALA A CA 1
ATOM 1606 C C . ALA A 1 202 ? 38.414 21.543 26.400 1.00 30.42 202 ALA A C 1
ATOM 1608 O O . ALA A 1 202 ? 37.400 21.639 27.072 1.00 30.42 202 ALA A O 1
ATOM 1609 N N . ASP A 1 203 ? 38.577 20.376 25.758 1.00 29.48 203 ASP A N 1
ATOM 1610 C CA . ASP A 1 203 ? 39.538 19.795 24.798 1.00 29.48 203 ASP A CA 1
ATOM 1611 C C . ASP A 1 203 ? 38.930 18.468 24.250 1.00 29.48 203 ASP A C 1
ATOM 1613 O O . ASP A 1 203 ? 37.969 17.950 24.816 1.00 29.48 203 ASP A O 1
ATOM 1617 N N . ALA A 1 204 ? 39.577 17.897 23.227 1.00 31.83 204 ALA A N 1
ATOM 1618 C CA . ALA A 1 204 ? 39.649 16.472 22.876 1.00 31.83 204 ALA A CA 1
ATOM 1619 C C . ALA A 1 204 ? 38.609 15.808 21.935 1.00 31.83 204 ALA A C 1
ATOM 1621 O O . ALA A 1 204 ? 37.549 15.331 22.324 1.00 31.83 204 ALA A O 1
ATOM 1622 N N . ALA A 1 205 ? 39.117 15.591 20.712 1.00 33.22 205 ALA A N 1
ATOM 1623 C CA . ALA A 1 205 ? 39.184 14.307 19.998 1.00 33.22 205 ALA A CA 1
ATOM 1624 C C . ALA A 1 205 ? 37.966 13.802 19.196 1.00 33.22 205 ALA A C 1
ATOM 1626 O O . ALA A 1 205 ? 37.117 13.070 19.690 1.00 33.22 205 ALA A O 1
ATOM 1627 N N . ALA A 1 206 ? 38.032 14.004 17.875 1.00 36.34 206 ALA A N 1
ATOM 1628 C CA . ALA A 1 206 ? 37.513 13.049 16.898 1.00 36.34 206 ALA A CA 1
ATOM 1629 C C . ALA A 1 206 ? 38.460 12.990 15.686 1.00 36.34 206 ALA A C 1
ATOM 1631 O O . ALA A 1 206 ? 38.602 13.952 14.934 1.00 36.34 206 ALA A O 1
ATOM 1632 N N . LYS A 1 207 ? 39.145 11.852 15.529 1.00 36.34 207 LYS A N 1
ATOM 1633 C CA . LYS A 1 207 ? 39.819 11.438 14.293 1.00 36.34 207 LYS A CA 1
ATOM 1634 C C . LYS A 1 207 ? 38.923 10.422 13.590 1.00 36.34 207 LYS A C 1
ATOM 1636 O O . LYS A 1 207 ? 38.441 9.506 14.247 1.00 36.34 207 LYS A O 1
ATOM 1641 N N . GLY A 1 208 ? 38.838 10.524 12.265 1.00 30.45 208 GLY A N 1
ATOM 1642 C CA . GLY A 1 208 ? 38.581 9.380 11.389 1.00 30.45 208 GLY A CA 1
ATOM 1643 C C . GLY A 1 208 ? 37.359 9.510 10.486 1.00 30.45 208 GLY A C 1
ATOM 1644 O O . GLY A 1 208 ? 36.271 9.121 10.883 1.00 30.45 208 GLY A O 1
ATOM 1645 N N . ALA A 1 209 ? 37.575 9.994 9.261 1.00 37.47 209 ALA A N 1
ATOM 1646 C CA . ALA A 1 209 ? 37.025 9.427 8.024 1.00 37.47 209 ALA A CA 1
ATOM 1647 C C . ALA A 1 209 ? 37.588 10.230 6.839 1.00 37.47 209 ALA A C 1
ATOM 1649 O O . ALA A 1 209 ? 37.108 11.307 6.496 1.00 37.47 209 ALA A O 1
ATOM 1650 N N . GLU A 1 210 ? 38.668 9.713 6.264 1.00 37.25 210 GLU A N 1
ATOM 1651 C CA . GLU A 1 210 ? 39.274 10.190 5.025 1.00 37.25 210 GLU A CA 1
ATOM 1652 C C . GLU A 1 210 ? 38.427 9.683 3.849 1.00 37.25 210 GLU A C 1
ATOM 1654 O O . GLU A 1 210 ? 38.307 8.478 3.626 1.00 37.25 210 GLU A O 1
ATOM 1659 N N . VAL A 1 211 ? 37.774 10.604 3.140 1.00 43.78 211 VAL A N 1
ATOM 1660 C CA . VAL A 1 211 ? 36.983 10.318 1.939 1.00 43.78 211 VAL A CA 1
ATOM 1661 C C . VAL A 1 211 ? 37.939 10.322 0.753 1.00 43.78 211 VAL A C 1
ATOM 1663 O O . VAL A 1 211 ? 38.446 11.370 0.356 1.00 43.78 211 VAL A O 1
ATOM 1666 N N . VAL A 1 212 ? 38.208 9.144 0.196 1.00 52.28 212 VAL A N 1
ATOM 1667 C CA . VAL A 1 212 ? 39.008 9.007 -1.022 1.00 52.28 212 VAL A CA 1
ATOM 1668 C C . VAL A 1 212 ? 38.128 9.382 -2.214 1.00 52.28 212 VAL A C 1
ATOM 1670 O O . VAL A 1 212 ? 37.181 8.673 -2.552 1.00 52.28 212 VAL A O 1
ATOM 1673 N N . SER A 1 213 ? 38.425 10.523 -2.833 1.00 53.44 213 SER A N 1
ATOM 1674 C CA . SER A 1 213 ? 37.756 11.003 -4.041 1.00 53.44 213 SER A CA 1
ATOM 1675 C C . SER A 1 213 ? 37.964 10.039 -5.215 1.00 53.44 213 SER A C 1
ATOM 1677 O O . SER A 1 213 ? 39.090 9.703 -5.584 1.00 53.44 213 SER A O 1
ATOM 1679 N N . LEU A 1 214 ? 36.852 9.637 -5.829 1.00 53.69 214 LEU A N 1
ATOM 1680 C CA . LEU A 1 214 ? 36.707 8.705 -6.957 1.00 53.69 214 LEU A CA 1
ATOM 1681 C C . LEU A 1 214 ? 37.182 9.267 -8.320 1.00 53.69 214 LEU A C 1
ATOM 1683 O O . LEU A 1 214 ? 36.652 8.896 -9.362 1.00 53.69 214 LEU A O 1
ATOM 1687 N N . ASP A 1 215 ? 38.206 10.124 -8.334 1.00 53.59 215 ASP A N 1
ATOM 1688 C CA . ASP A 1 215 ? 38.733 10.769 -9.555 1.00 53.59 215 ASP A CA 1
ATOM 1689 C C . ASP A 1 215 ? 40.036 10.139 -10.089 1.00 53.59 215 ASP A C 1
ATOM 1691 O O . ASP A 1 215 ? 40.622 10.600 -11.067 1.00 53.59 215 ASP A O 1
ATOM 1695 N N . ALA A 1 216 ? 40.490 9.030 -9.497 1.00 58.88 216 ALA A N 1
ATOM 1696 C CA . ALA A 1 216 ? 41.720 8.346 -9.910 1.00 58.88 216 ALA A CA 1
ATOM 1697 C C . ALA A 1 216 ? 41.539 7.297 -11.032 1.00 58.88 216 ALA A C 1
ATOM 1699 O O . ALA A 1 216 ? 42.502 6.615 -11.375 1.00 58.88 216 ALA A O 1
ATOM 1700 N N . PHE A 1 217 ? 40.344 7.145 -11.626 1.00 52.03 217 PHE A N 1
ATOM 1701 C CA . PHE A 1 217 ? 40.050 6.034 -12.555 1.00 52.03 217 PHE A CA 1
ATOM 1702 C C . PHE A 1 217 ? 39.724 6.421 -14.007 1.00 52.03 217 PHE A C 1
ATOM 1704 O O . PHE A 1 217 ? 39.171 5.618 -14.759 1.00 52.03 217 PHE A O 1
ATOM 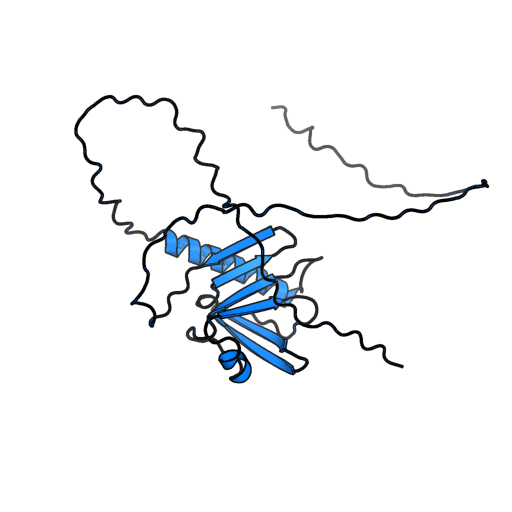1711 N N . ARG A 1 218 ? 40.128 7.614 -14.460 1.00 65.50 218 ARG A N 1
ATOM 1712 C CA . ARG A 1 218 ? 40.118 7.971 -15.891 1.00 65.50 218 ARG A CA 1
ATOM 1713 C C . ARG A 1 218 ? 41.519 8.270 -16.410 1.00 65.50 218 ARG A C 1
ATOM 1715 O O . ARG A 1 218 ? 41.886 9.413 -16.662 1.00 65.50 218 ARG A O 1
ATOM 1722 N N . LYS A 1 219 ? 42.295 7.206 -16.617 1.00 51.16 219 LYS A N 1
ATOM 1723 C CA . LYS A 1 219 ? 43.368 7.207 -17.617 1.00 51.16 219 LYS A CA 1
ATOM 1724 C C . LYS A 1 219 ? 43.696 5.784 -18.062 1.00 51.16 219 LYS A C 1
ATOM 1726 O O . LYS A 1 219 ? 44.504 5.097 -17.442 1.00 51.16 219 LYS A O 1
ATOM 1731 N N . LYS A 1 220 ? 43.075 5.369 -19.161 1.00 44.44 220 LYS A N 1
ATOM 1732 C CA . LYS A 1 220 ? 43.716 4.527 -20.165 1.00 44.44 220 LYS A CA 1
ATOM 1733 C C . LYS A 1 220 ? 43.117 4.835 -21.525 1.00 44.44 220 LYS A C 1
ATOM 1735 O O . LYS A 1 220 ? 41.887 5.055 -21.560 1.00 44.44 220 LYS A O 1
#

Foldseek 3Di:
DDDDDDDADDDDDDDDDDDPDDPPPPPPPDDDDDDDDDDPPPCPDPPPVPVVVVVQVVVLVVVLVVLQVCLPPNDPDQWKKWWKFFCPAPPKDWDPVVCVVRVGMDIDMGDDDKDPWAGDPFFTWIWDAHPNRIIIITDGSLGTQKMAIPVVRDIDGDDRDDPPPPDDDDDDDDDDDDDDDDDDDDDDDDDDDDDDDDDDDDDDDDDDDDDDDPPPPPDD

Radius of gyration: 27.22 Å; Cα contacts (8 Å, |Δi|>4): 187; chains: 1; bounding box: 64×58×85 Å

Sequence (220 aa):
MRQSDQISGIVVSHPHRRPLYQVYAALKLDYSYADDSTEPDQNMADDHIRYDILAQEALRGVMRKVLAEVARTGLPGNHHFFITFLTGAPGVRVSSRLRERYPEQMTIVIQFQYWDLKVTDTGFEVGLSFSDVPEKLEIPFSAVRGFYDPSVNFELEFDVKTETSAEDEPATQPSEPLAIVAEKKPETKKKVAEAEKKPAAADAAAKGAEVVSLDAFRKK

Nearest PDB structures (foldseek):
  2nys-assembly1_B  TM=9.765E-01  e=1.293E-17  Agrobacterium fabrum str. C58
  2qaz-assembly1_A  TM=9.430E-01  e=3.747E-13  Caulobacter vibrioides
  1ox9-assembly1_A  TM=7.195E-01  e=2.349E-04  Escherichia coli O157:H7
  1twb-assembly1_A  TM=6.378E-01  e=9.788E-05  Haemophilus influenzae
  1ox8-assembly1_B  TM=6.371E-01  e=9.233E-05  Escherichia coli O157:H7

pLDDT: mean 70.03, std 27.13, range [29.48, 98.75]

Mean predicted aligned error: 18.93 Å

Solvent-accessible surface area (backbone atoms only — not comparable to full-atom values): 15261 Å² total; per-residue (Å²): 137,85,83,83,79,85,80,78,90,76,87,79,86,80,81,87,87,79,84,94,78,80,84,83,78,84,79,86,82,88,82,89,76,92,76,83,92,72,81,78,74,85,70,71,71,82,67,86,77,44,62,69,58,56,51,50,53,54,50,53,50,50,55,51,53,53,51,45,48,33,51,74,74,44,70,63,91,81,52,38,38,42,41,28,28,37,50,71,33,85,77,39,41,65,52,68,72,54,39,72,75,27,61,65,49,46,74,48,71,53,54,102,65,62,42,78,50,42,65,61,99,60,27,37,32,38,33,39,63,60,92,91,39,80,44,67,38,34,44,30,57,69,31,36,36,33,42,35,30,77,76,76,71,45,73,48,79,45,88,55,89,58,98,84,66,89,74,87,83,81,80,91,77,90,81,80,86,83,86,81,86,89,85,80,87,86,87,87,90,82,92,87,84,92,85,90,85,88,90,89,80,90,86,87,89,86,86,90,82,87,81,80,74,89,78,84,79,84,81,132